Protein AF-A0A5B6WGQ5-F1 (afdb_monomer_lite)

Foldseek 3Di:
DPPDVVVVVVVVVVVVVVLVVVCVVVVHDPVRSVVVVQVVDDDPRNVVVVCCVPVVLVCLLVDDLVRLVVVLVVVCVVVVVCCVDQVSSLVVSLVSHDPQLSVQLVVDDDDGPVVSSVSSVVSVVVVVVVVVVVVVVVVVVVVVVVVVPPPDPDDDDDDDDDDDDDDDDDDDDDDDDDDDDDDDDDDDDDDDDDDDDD

Organism: NCBI:txid47621

Structure (mmCIF, N/CA/C/O backbone):
data_AF-A0A5B6WGQ5-F1
#
_entry.id   AF-A0A5B6WGQ5-F1
#
loop_
_atom_site.group_PDB
_atom_site.id
_atom_site.type_symbol
_atom_site.label_atom_id
_atom_site.label_alt_id
_atom_site.label_comp_id
_atom_site.label_asym_id
_atom_site.label_entity_id
_atom_site.label_seq_id
_atom_site.pdbx_PDB_ins_code
_atom_site.Cartn_x
_atom_site.Cartn_y
_atom_site.Cartn_z
_atom_site.occupancy
_atom_site.B_iso_or_equiv
_atom_site.auth_seq_id
_atom_site.auth_comp_id
_atom_site.auth_asym_id
_atom_site.auth_atom_id
_atom_site.pdbx_PDB_model_num
ATOM 1 N N . MET A 1 1 ? 1.362 -23.687 32.425 1.00 40.66 1 MET A N 1
ATOM 2 C CA . MET A 1 1 ? 0.293 -22.958 31.721 1.00 40.66 1 MET A CA 1
ATOM 3 C C . MET A 1 1 ? 0.939 -22.333 30.507 1.00 40.66 1 MET A C 1
ATOM 5 O O . MET A 1 1 ? 1.698 -21.387 30.656 1.00 40.66 1 MET A O 1
ATOM 9 N N . GLU A 1 2 ? 0.770 -22.970 29.353 1.00 49.47 2 GLU A N 1
ATOM 10 C CA . GLU A 1 2 ? 1.142 -22.393 28.061 1.00 49.47 2 GLU A CA 1
ATOM 11 C C . GLU A 1 2 ? 0.173 -21.240 27.799 1.00 49.47 2 GLU A C 1
ATOM 13 O O . GLU A 1 2 ? -1.033 -21.464 27.739 1.00 49.47 2 GLU A O 1
ATOM 18 N N . ALA A 1 3 ? 0.683 -20.010 27.733 1.00 52.03 3 ALA A N 1
ATOM 19 C CA . ALA A 1 3 ? -0.091 -18.887 27.229 1.00 52.03 3 ALA A CA 1
ATOM 20 C C . ALA A 1 3 ? -0.312 -19.142 25.735 1.00 52.03 3 ALA A C 1
ATOM 22 O O . ALA A 1 3 ? 0.621 -19.073 24.934 1.00 52.03 3 ALA A O 1
ATOM 23 N N . THR A 1 4 ? -1.523 -19.556 25.382 1.00 55.78 4 THR A N 1
ATOM 24 C CA . THR A 1 4 ? -1.941 -19.722 23.994 1.00 55.78 4 THR A CA 1
ATOM 25 C C . THR A 1 4 ? -1.979 -18.339 23.357 1.00 55.78 4 THR A C 1
ATOM 27 O O . THR A 1 4 ? -2.560 -17.423 23.928 1.00 55.78 4 THR A O 1
ATOM 30 N N . SER A 1 5 ? -1.376 -18.179 22.179 1.00 62.69 5 SER A N 1
ATOM 31 C CA . SER A 1 5 ? -1.260 -16.906 21.441 1.00 62.69 5 SER A CA 1
ATOM 32 C C . SER A 1 5 ? -2.580 -16.149 21.226 1.00 62.69 5 SER A C 1
ATOM 34 O O . SER A 1 5 ? -2.568 -14.973 20.883 1.00 62.69 5 SER A O 1
ATOM 36 N N . GLU A 1 6 ? -3.705 -16.832 21.407 1.00 67.25 6 GLU A N 1
ATOM 37 C CA . GLU A 1 6 ? -5.070 -16.311 21.330 1.00 67.25 6 GLU A CA 1
ATOM 38 C C . GLU A 1 6 ? -5.417 -15.383 22.512 1.00 67.25 6 GLU A C 1
ATOM 40 O O . GLU A 1 6 ? -6.007 -14.330 22.305 1.00 67.25 6 GLU A O 1
ATOM 45 N N . ASP A 1 7 ? -4.922 -15.678 23.722 1.00 77.75 7 ASP A N 1
ATOM 46 C CA . ASP A 1 7 ? -5.143 -14.856 24.930 1.00 77.75 7 ASP A CA 1
ATOM 47 C C . ASP A 1 7 ? -4.415 -13.499 24.842 1.00 77.75 7 ASP A C 1
ATOM 49 O O . ASP A 1 7 ? -4.887 -12.476 25.338 1.00 77.75 7 ASP A O 1
ATOM 53 N N . ASP A 1 8 ? -3.266 -13.462 24.161 1.00 81.38 8 ASP A N 1
ATOM 54 C CA . ASP A 1 8 ? -2.539 -12.215 23.905 1.00 81.38 8 ASP A CA 1
ATOM 55 C C . ASP A 1 8 ? -3.212 -11.366 22.811 1.00 81.38 8 ASP A C 1
ATOM 57 O O . ASP A 1 8 ? -3.143 -10.135 22.865 1.00 81.38 8 ASP A O 1
ATOM 61 N N . ALA A 1 9 ? -3.882 -12.000 21.841 1.00 83.94 9 ALA A N 1
ATOM 62 C CA . ALA A 1 9 ? -4.614 -11.311 20.779 1.00 83.94 9 ALA A CA 1
ATOM 63 C C . ALA A 1 9 ? -5.899 -10.657 21.311 1.00 83.94 9 ALA A C 1
ATOM 65 O O . ALA A 1 9 ? -6.090 -9.460 21.106 1.00 83.94 9 ALA A O 1
ATOM 66 N N . GLU A 1 10 ? -6.711 -11.385 22.083 1.00 87.94 10 GLU A N 1
ATOM 67 C CA . GLU A 1 10 ? -7.943 -10.851 22.686 1.00 87.94 10 GLU A CA 1
ATOM 68 C C . GLU A 1 10 ? -7.661 -9.654 23.612 1.00 87.94 10 GLU A C 1
ATOM 70 O O . GLU A 1 10 ? -8.350 -8.633 23.567 1.00 87.94 10 GLU A O 1
ATOM 75 N N . LYS A 1 11 ? -6.592 -9.722 24.420 1.00 86.69 11 LYS A N 1
ATOM 76 C CA . LYS A 1 11 ? -6.171 -8.592 25.269 1.00 86.69 11 LYS A CA 1
ATOM 77 C C . LYS A 1 11 ? -5.750 -7.375 24.455 1.00 86.69 11 LYS A C 1
ATOM 79 O O . LYS A 1 11 ? -5.996 -6.244 24.881 1.00 86.69 11 LYS A O 1
ATOM 84 N N . ALA A 1 12 ? -5.082 -7.589 23.323 1.00 85.00 12 ALA A N 1
ATOM 85 C CA . ALA A 1 12 ? -4.665 -6.509 22.440 1.00 85.00 12 ALA A CA 1
ATOM 86 C C . ALA A 1 12 ? -5.869 -5.850 21.751 1.00 85.00 12 ALA A C 1
ATOM 88 O O . ALA A 1 12 ? -5.911 -4.623 21.666 1.00 85.00 12 ALA A O 1
ATO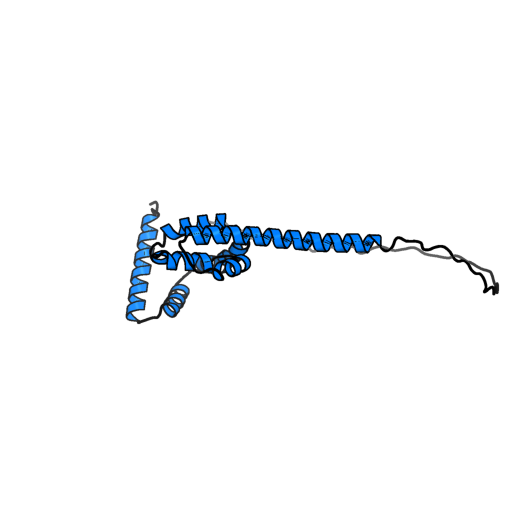M 89 N N . GLU A 1 13 ? -6.853 -6.642 21.319 1.00 86.38 13 GLU A N 1
ATOM 90 C CA . GLU A 1 13 ? -8.107 -6.153 20.738 1.00 86.38 13 GLU A CA 1
ATOM 91 C C . GLU A 1 13 ? -8.905 -5.333 21.753 1.00 86.38 13 GLU A C 1
ATOM 93 O O . GLU A 1 13 ? -9.207 -4.168 21.494 1.00 86.38 13 GLU A O 1
ATOM 98 N N . PHE A 1 14 ? -9.128 -5.868 22.956 1.00 91.00 14 PHE A N 1
ATOM 99 C CA . PHE A 1 14 ? -9.828 -5.144 24.019 1.00 91.00 14 PHE A CA 1
ATOM 100 C C . PHE A 1 14 ? -9.129 -3.824 24.386 1.00 91.00 14 PHE A C 1
ATOM 102 O O . PHE A 1 14 ? -9.769 -2.786 24.577 1.00 91.00 14 PHE A O 1
ATOM 109 N N . TRP A 1 15 ? -7.792 -3.837 24.463 1.00 90.50 15 TRP A N 1
ATOM 110 C CA . TRP A 1 15 ? -7.013 -2.623 24.706 1.00 90.50 15 TRP A CA 1
ATOM 111 C C . TRP A 1 15 ? -7.202 -1.582 23.593 1.00 90.50 15 TRP A C 1
ATOM 113 O O . TRP A 1 15 ? -7.324 -0.386 23.884 1.00 90.50 15 TRP A O 1
ATOM 123 N N . LEU A 1 16 ? -7.239 -2.018 22.330 1.00 89.06 16 LEU A N 1
ATOM 124 C CA . LEU A 1 16 ? -7.444 -1.151 21.173 1.00 89.06 16 LEU A CA 1
ATOM 125 C C . LEU A 1 16 ? -8.849 -0.531 21.181 1.00 89.06 16 LEU A C 1
ATOM 127 O O . LEU A 1 16 ? -8.961 0.685 21.048 1.00 89.06 16 LEU A O 1
ATOM 131 N N . GLU A 1 17 ? -9.897 -1.331 21.381 1.00 91.56 17 GLU A N 1
ATOM 132 C CA . GLU A 1 17 ? -11.293 -0.870 21.384 1.00 91.56 17 GLU A CA 1
ATOM 133 C C . GLU A 1 17 ? -11.548 0.180 22.466 1.00 91.56 17 GLU A C 1
ATOM 135 O O . GLU A 1 17 ? -12.067 1.259 22.178 1.00 91.56 17 GLU A O 1
ATOM 140 N N . ASN A 1 18 ? -11.096 -0.083 23.697 1.00 91.44 18 ASN A N 1
ATOM 141 C CA . ASN A 1 18 ? -11.214 0.880 24.790 1.00 91.44 18 ASN A CA 1
ATOM 142 C C . ASN A 1 18 ? -10.465 2.187 24.474 1.00 91.44 18 ASN A C 1
ATOM 144 O O . ASN A 1 18 ? -10.925 3.278 24.804 1.00 91.44 18 ASN A O 1
ATOM 148 N N . THR A 1 19 ? -9.310 2.093 23.813 1.00 89.81 19 THR A N 1
ATOM 149 C CA . THR A 1 19 ? -8.533 3.272 23.413 1.00 89.81 19 THR A CA 1
ATOM 150 C C . THR A 1 19 ? -9.246 4.077 22.320 1.00 89.81 19 THR A C 1
ATOM 152 O O . THR A 1 19 ? -9.284 5.303 22.405 1.00 89.81 19 THR A O 1
ATOM 155 N N . ILE A 1 20 ? -9.848 3.410 21.327 1.00 90.06 20 ILE A N 1
ATOM 156 C CA . ILE A 1 20 ? -10.648 4.053 20.271 1.00 90.06 20 ILE A CA 1
ATOM 157 C C . ILE A 1 20 ? -11.853 4.773 20.882 1.00 90.06 20 ILE A C 1
ATOM 159 O O . ILE A 1 20 ? -12.058 5.950 20.599 1.00 90.06 20 ILE A O 1
ATOM 163 N N . GLN A 1 21 ? -12.583 4.118 21.787 1.00 92.69 21 GLN A N 1
ATOM 164 C CA . GLN A 1 21 ? -13.738 4.713 22.457 1.00 92.69 21 GLN A CA 1
ATOM 165 C C . GLN A 1 21 ? -13.371 6.001 23.211 1.00 92.69 21 GLN A C 1
ATOM 167 O O . GLN A 1 21 ? -14.066 7.009 23.095 1.00 92.69 21 GLN A O 1
ATOM 172 N N . VAL A 1 22 ? -12.256 5.991 23.950 1.00 92.81 22 VAL A N 1
ATOM 173 C CA . VAL A 1 22 ? -11.756 7.177 24.663 1.00 92.81 22 VAL A CA 1
ATOM 174 C C . VAL A 1 22 ? -11.394 8.306 23.689 1.00 92.81 22 VAL A C 1
ATOM 176 O O . VAL A 1 22 ? -11.619 9.478 23.987 1.00 92.81 22 VAL A O 1
ATOM 179 N N . PHE A 1 23 ? -10.841 7.987 22.517 1.00 92.88 23 PHE A N 1
ATOM 180 C CA . PHE A 1 23 ? -10.506 8.997 21.508 1.00 92.88 23 PHE A CA 1
ATOM 181 C C . PHE A 1 23 ? -11.734 9.597 20.827 1.00 92.88 23 PHE A C 1
ATOM 183 O O . PHE A 1 23 ? -11.746 10.809 20.598 1.00 92.88 23 PHE A O 1
ATOM 190 N N . ASP A 1 24 ? -12.759 8.788 20.563 1.00 90.75 24 ASP A N 1
ATOM 191 C CA . ASP A 1 24 ? -14.039 9.257 20.030 1.00 90.75 24 ASP A CA 1
ATOM 192 C C . ASP A 1 24 ? -14.744 10.183 21.032 1.00 90.75 24 ASP A C 1
ATOM 194 O O . ASP A 1 24 ? -15.223 11.255 20.657 1.00 90.75 24 ASP A O 1
ATOM 198 N N . GLU A 1 25 ? -14.730 9.837 22.325 1.00 93.81 25 GLU A N 1
ATOM 199 C CA . GLU A 1 25 ? -15.282 10.682 23.393 1.00 93.81 25 GLU A CA 1
ATOM 200 C C . GLU A 1 25 ? -14.539 12.023 23.510 1.00 93.81 25 GLU A C 1
ATOM 202 O O . GLU A 1 25 ? -15.156 13.075 23.685 1.00 93.81 25 GLU A O 1
ATOM 207 N N . MET A 1 26 ? -13.217 12.015 23.327 1.00 90.25 26 MET A N 1
ATOM 208 C CA . MET A 1 26 ? -12.408 13.236 23.262 1.00 90.25 26 MET A CA 1
ATOM 209 C C . MET A 1 26 ? -12.507 13.976 21.917 1.00 90.25 26 MET A C 1
ATOM 211 O O . MET A 1 26 ? -11.933 15.058 21.787 1.00 90.25 26 MET A O 1
ATOM 215 N N . SER A 1 27 ? -13.230 13.433 20.930 1.00 91.06 27 SER A N 1
ATOM 216 C CA . SER A 1 27 ? -13.362 13.993 19.576 1.00 91.06 27 SER A CA 1
ATOM 217 C C . SER A 1 27 ? -12.014 14.255 18.886 1.00 91.06 27 SER A C 1
ATOM 219 O O . SER A 1 27 ? -11.845 15.266 18.198 1.00 91.06 27 SER A O 1
ATOM 221 N N . LEU A 1 28 ? -11.039 13.358 19.077 1.00 90.56 28 LEU A N 1
ATOM 222 C CA . LEU A 1 28 ? -9.731 13.479 18.433 1.00 90.56 28 LEU A CA 1
ATOM 223 C C . LEU A 1 28 ? -9.838 13.257 16.921 1.00 90.56 28 LEU A C 1
ATOM 225 O O . LEU A 1 28 ? -10.531 12.357 16.446 1.00 90.56 28 LEU A O 1
ATOM 229 N N . ASN A 1 29 ? -9.094 14.044 16.143 1.00 90.56 29 ASN A N 1
ATOM 230 C CA . ASN A 1 29 ? -8.954 13.768 14.714 1.00 90.56 29 ASN A CA 1
ATOM 231 C C . ASN A 1 29 ? -7.937 12.630 14.462 1.00 90.56 29 ASN A C 1
ATOM 233 O O . ASN A 1 29 ? -7.081 12.363 15.309 1.00 90.56 29 ASN A O 1
ATOM 237 N N . PRO A 1 30 ? -7.956 11.973 13.284 1.00 85.19 30 PRO A N 1
ATOM 238 C CA . PRO A 1 30 ? -7.075 10.836 13.007 1.00 85.19 30 PRO A CA 1
ATOM 239 C C . PRO A 1 30 ? -5.573 11.119 13.189 1.00 85.19 30 PRO A C 1
ATOM 241 O O . PRO A 1 30 ? -4.820 10.224 13.574 1.00 85.19 30 PRO A O 1
ATOM 244 N N . GLU A 1 31 ? -5.113 12.351 12.940 1.00 86.44 31 GLU A N 1
ATOM 245 C CA . GLU A 1 31 ? -3.704 12.717 13.132 1.00 86.44 31 GLU A CA 1
ATOM 246 C C . GLU A 1 31 ? -3.324 12.831 14.615 1.00 86.44 31 GLU A C 1
ATOM 248 O O . GLU A 1 31 ? -2.207 12.473 15.004 1.00 86.44 31 GLU A O 1
ATOM 253 N N . GLU A 1 32 ? -4.236 13.324 15.450 1.00 90.19 32 GLU A N 1
ATOM 254 C CA . GLU A 1 32 ? -4.082 13.392 16.905 1.00 90.19 32 GLU A CA 1
ATOM 255 C C . GLU A 1 32 ? -4.162 12.007 17.542 1.00 90.19 32 GLU A C 1
ATOM 257 O O . GLU A 1 32 ? -3.302 11.675 18.361 1.00 90.19 32 GLU A O 1
ATOM 262 N N . CYS A 1 33 ? -5.097 11.161 17.095 1.00 88.25 33 CYS A N 1
ATOM 263 C CA . CYS A 1 33 ? -5.210 9.771 17.537 1.00 88.25 33 CYS A CA 1
ATOM 264 C C . CYS A 1 33 ? -3.885 9.028 17.369 1.00 88.25 33 CYS A C 1
ATOM 266 O O . CYS A 1 33 ? -3.399 8.418 18.317 1.00 88.25 33 CYS A O 1
ATOM 268 N N . ILE A 1 34 ? -3.240 9.126 16.201 1.00 87.31 34 ILE A N 1
ATOM 269 C CA . ILE A 1 34 ? -1.954 8.455 15.956 1.00 87.31 34 ILE A CA 1
ATOM 270 C C . ILE A 1 34 ? -0.882 8.943 16.939 1.00 87.31 34 ILE A C 1
ATOM 272 O O . ILE A 1 34 ? -0.137 8.129 17.485 1.00 87.31 34 ILE A O 1
ATOM 276 N N . LYS A 1 35 ? -0.804 10.252 17.212 1.00 87.81 35 LYS A N 1
ATOM 277 C CA . LYS A 1 35 ? 0.156 10.801 18.186 1.00 87.81 35 LYS A CA 1
ATOM 278 C C . LYS A 1 35 ? -0.108 10.264 19.596 1.00 87.81 35 LYS A C 1
ATOM 280 O O . LYS A 1 35 ? 0.847 9.912 20.290 1.00 87.81 35 LYS A O 1
ATOM 285 N N . CYS A 1 36 ? -1.376 10.165 19.995 1.00 86.62 36 CYS A N 1
ATOM 286 C CA . CYS A 1 36 ? -1.791 9.598 21.276 1.00 86.62 36 CYS A CA 1
ATOM 287 C C . CYS A 1 36 ? -1.501 8.095 21.371 1.00 86.62 36 CYS A C 1
ATOM 289 O O . CYS A 1 36 ? -0.890 7.662 22.341 1.00 86.62 36 CYS A O 1
ATOM 291 N N . VAL A 1 37 ? -1.835 7.291 20.357 1.00 89.50 37 VAL A N 1
ATOM 292 C CA . VAL A 1 37 ? -1.489 5.857 20.342 1.00 89.50 37 VAL A CA 1
ATOM 293 C C . VAL A 1 37 ? 0.017 5.680 20.488 1.00 89.50 37 VAL A C 1
ATOM 295 O O . VAL A 1 37 ? 0.472 4.914 21.333 1.00 89.50 37 VAL A O 1
ATOM 298 N N . VAL A 1 38 ? 0.807 6.419 19.707 1.00 87.50 38 VAL A N 1
ATOM 299 C CA . VAL A 1 38 ? 2.270 6.307 19.726 1.00 87.50 38 VAL A CA 1
ATOM 300 C C . VAL A 1 38 ? 2.858 6.691 21.087 1.00 87.50 38 VAL A C 1
ATOM 302 O O . VAL A 1 38 ? 3.862 6.098 21.481 1.00 87.50 38 VAL A O 1
ATOM 305 N N . SER A 1 39 ? 2.251 7.632 21.822 1.00 87.75 39 SER A N 1
ATOM 306 C CA . SER A 1 39 ? 2.687 7.988 23.181 1.00 87.75 39 SER A CA 1
ATOM 307 C C . SER A 1 39 ? 2.286 6.951 24.238 1.00 87.75 39 SER A C 1
ATOM 309 O O . SER A 1 39 ? 2.973 6.823 25.253 1.00 87.75 39 SER A O 1
ATOM 311 N N . LEU A 1 40 ? 1.225 6.178 23.989 1.00 88.38 40 LEU A N 1
ATOM 312 C CA . LEU A 1 40 ? 0.793 5.068 24.842 1.00 88.38 40 LEU A CA 1
ATOM 313 C C . LEU A 1 40 ? 1.633 3.795 24.640 1.00 88.38 40 LEU A C 1
ATOM 315 O O . LEU A 1 40 ? 1.721 2.976 25.559 1.00 88.38 40 LEU A O 1
ATOM 319 N N . LEU A 1 41 ? 2.279 3.625 23.478 1.00 88.38 41 LEU A N 1
ATOM 320 C CA . LEU A 1 41 ? 3.140 2.471 23.204 1.00 88.38 41 LEU A CA 1
ATOM 321 C C . LEU A 1 41 ? 4.334 2.412 24.170 1.00 88.38 41 LEU A C 1
ATOM 323 O O . LEU A 1 41 ? 5.050 3.390 24.384 1.00 88.38 41 LEU A O 1
ATOM 327 N N . ARG A 1 42 ? 4.616 1.216 24.701 1.00 87.31 42 ARG A N 1
ATOM 328 C CA . ARG A 1 42 ? 5.755 0.956 25.597 1.00 87.31 42 ARG A C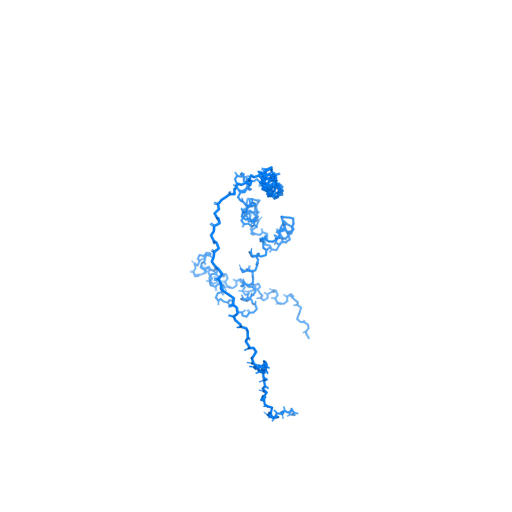A 1
ATOM 329 C C . ARG A 1 42 ? 6.622 -0.189 25.081 1.00 87.31 42 ARG A C 1
ATOM 331 O O . ARG A 1 42 ? 6.149 -1.055 24.353 1.00 87.31 42 ARG A O 1
ATOM 338 N N . ASN A 1 43 ? 7.890 -0.209 25.498 1.00 87.38 43 ASN A N 1
ATOM 339 C CA . ASN A 1 43 ? 8.818 -1.334 25.319 1.00 87.38 43 ASN A CA 1
ATOM 340 C C . ASN A 1 43 ? 8.827 -1.902 23.883 1.00 87.38 43 ASN A C 1
ATOM 342 O O . ASN A 1 43 ? 9.095 -1.168 22.930 1.00 87.38 43 ASN A O 1
ATOM 346 N N . ALA A 1 44 ? 8.545 -3.201 23.734 1.00 82.12 44 ALA A N 1
ATOM 347 C CA . ALA A 1 44 ? 8.562 -3.923 22.468 1.00 82.12 44 ALA A CA 1
ATOM 348 C C . ALA A 1 44 ? 7.606 -3.320 21.426 1.00 82.12 44 ALA A C 1
ATOM 350 O O . ALA A 1 44 ? 7.983 -3.217 20.263 1.00 82.12 44 ALA A O 1
ATOM 351 N N . SER A 1 45 ? 6.432 -2.833 21.835 1.00 82.12 45 SER A N 1
ATOM 352 C CA . SER A 1 45 ? 5.427 -2.244 20.940 1.00 82.12 45 SER A CA 1
ATOM 353 C C . SER A 1 45 ? 5.929 -0.943 20.306 1.00 82.12 45 SER A C 1
ATOM 355 O O . SER A 1 45 ? 5.802 -0.727 19.102 1.00 82.12 45 SER A O 1
ATOM 357 N N . TYR A 1 46 ? 6.581 -0.088 21.100 1.00 85.25 46 TYR A N 1
ATOM 358 C CA . TYR A 1 46 ? 7.175 1.153 20.597 1.00 85.25 46 TYR A CA 1
ATOM 359 C C . TYR A 1 46 ? 8.402 0.895 19.715 1.00 85.25 46 TYR A C 1
ATOM 361 O O . TYR A 1 46 ? 8.584 1.549 18.687 1.00 85.25 46 TYR A O 1
ATOM 369 N N . GLN A 1 47 ? 9.244 -0.075 20.091 1.00 80.69 47 GLN A N 1
ATOM 370 C CA . GLN A 1 47 ? 10.392 -0.473 19.270 1.00 80.69 47 GLN A CA 1
ATOM 371 C C . GLN A 1 47 ? 9.959 -1.097 17.942 1.00 80.69 47 GLN A C 1
ATOM 373 O O . GLN A 1 47 ? 10.580 -0.836 16.909 1.00 80.69 47 GLN A O 1
ATOM 378 N N . TRP A 1 48 ? 8.867 -1.860 17.946 1.00 84.50 48 TRP A N 1
ATOM 379 C CA . TRP A 1 48 ? 8.249 -2.385 16.738 1.00 84.50 48 TRP A CA 1
ATOM 380 C C . TRP A 1 48 ? 7.722 -1.253 15.845 1.00 84.50 48 TRP A C 1
ATOM 382 O O . TRP A 1 48 ? 8.100 -1.192 14.678 1.00 84.50 48 TRP A O 1
ATOM 392 N N . TYR A 1 49 ? 6.979 -0.282 16.396 1.00 85.12 49 TYR A N 1
ATOM 393 C CA . TYR A 1 49 ? 6.531 0.909 15.657 1.00 85.12 49 TYR A CA 1
ATOM 394 C C . TYR A 1 49 ? 7.705 1.699 15.054 1.00 85.12 49 TYR A C 1
ATOM 396 O O . TYR A 1 49 ? 7.694 2.037 13.872 1.00 85.12 49 TYR A O 1
ATOM 404 N N . LYS A 1 50 ? 8.769 1.946 15.829 1.00 80.56 50 LYS A N 1
ATOM 405 C CA . LYS A 1 50 ? 9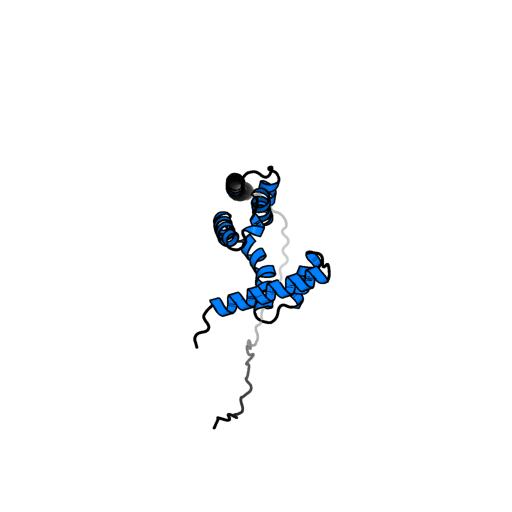.988 2.602 15.326 1.00 80.56 50 LYS A CA 1
ATOM 406 C C . LYS A 1 50 ? 10.642 1.821 14.194 1.00 80.56 50 LYS A C 1
ATOM 408 O O . LYS A 1 50 ? 11.008 2.414 13.184 1.00 80.56 50 LYS A O 1
ATOM 413 N N . THR A 1 51 ? 10.788 0.509 14.351 1.00 81.50 51 THR A N 1
ATOM 414 C CA . THR A 1 51 ? 11.325 -0.363 13.300 1.00 81.50 51 THR A CA 1
ATOM 415 C C . THR A 1 51 ? 10.468 -0.260 12.043 1.00 81.50 51 THR A C 1
ATOM 417 O O . THR A 1 51 ? 11.002 -0.048 10.959 1.00 81.50 51 THR A O 1
ATOM 420 N N . LEU A 1 52 ? 9.144 -0.290 12.179 1.00 79.88 52 LEU A N 1
ATOM 421 C CA . LEU A 1 52 ? 8.220 -0.157 11.059 1.00 79.88 52 LEU A CA 1
ATOM 422 C C . LEU A 1 52 ? 8.386 1.190 10.338 1.00 79.88 52 LEU A C 1
ATOM 424 O O . LEU A 1 52 ? 8.507 1.217 9.119 1.00 79.88 52 LEU A O 1
ATOM 428 N N . ILE A 1 53 ? 8.489 2.303 11.066 1.00 79.06 53 ILE A N 1
ATOM 429 C CA . ILE A 1 53 ? 8.643 3.641 10.469 1.00 79.06 53 ILE A CA 1
ATOM 430 C C . ILE A 1 53 ? 10.029 3.866 9.845 1.00 79.06 53 ILE A C 1
ATOM 432 O O . ILE A 1 53 ? 10.133 4.527 8.816 1.00 79.06 53 ILE A O 1
ATOM 436 N N . PHE A 1 54 ? 11.106 3.342 10.433 1.00 66.06 54 PHE A N 1
ATOM 437 C CA . PHE A 1 54 ? 12.472 3.616 9.962 1.00 66.06 54 PHE A CA 1
ATOM 438 C C . PHE A 1 54 ? 13.024 2.566 8.994 1.00 66.06 54 PHE A C 1
ATOM 440 O O . PHE A 1 54 ? 13.797 2.902 8.093 1.00 66.06 54 PHE A O 1
ATOM 447 N N . VAL A 1 55 ? 12.677 1.295 9.185 1.00 59.31 55 VAL A N 1
ATOM 448 C CA . VAL A 1 55 ? 13.270 0.171 8.449 1.00 59.31 55 VAL A CA 1
ATOM 449 C C . VAL A 1 55 ? 12.444 -0.168 7.219 1.00 59.31 55 VAL A C 1
ATOM 451 O O . VAL A 1 55 ? 13.023 -0.297 6.141 1.00 59.31 55 VAL A O 1
ATOM 454 N N . VAL A 1 56 ? 11.110 -0.195 7.323 1.00 64.62 56 VAL A N 1
ATOM 455 C CA . VAL A 1 56 ? 10.250 -0.563 6.186 1.00 64.62 56 VAL A CA 1
ATOM 456 C C . VAL A 1 56 ? 10.435 0.391 5.001 1.00 64.62 56 VAL A C 1
ATOM 458 O O . VAL A 1 56 ? 10.657 -0.113 3.901 1.00 64.62 56 VAL A O 1
ATOM 461 N N . PRO A 1 57 ? 10.473 1.733 5.156 1.00 61.91 57 PRO A N 1
ATOM 462 C CA . PRO A 1 57 ? 10.752 2.624 4.025 1.00 61.91 57 PRO A CA 1
ATOM 463 C C . PRO A 1 57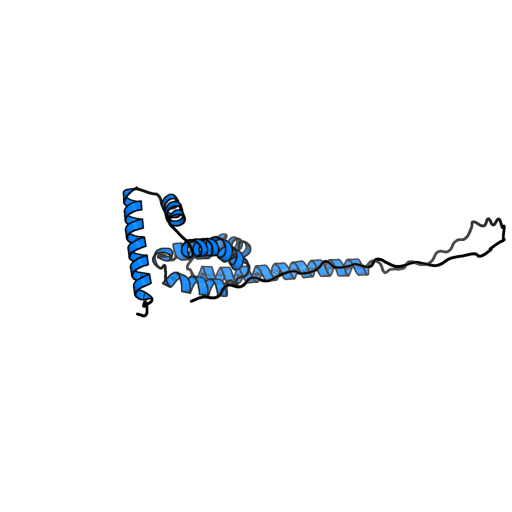 ? 12.168 2.462 3.460 1.00 61.91 57 PRO A C 1
ATOM 465 O O . PRO A 1 57 ? 12.374 2.560 2.251 1.00 61.91 57 PRO A O 1
ATOM 468 N N . LYS A 1 58 ? 13.157 2.176 4.316 1.00 53.59 58 LYS A N 1
ATOM 469 C CA . LYS A 1 58 ? 14.565 2.042 3.920 1.00 53.59 58 LYS A CA 1
ATOM 470 C C . LYS A 1 58 ? 14.835 0.744 3.152 1.00 53.59 58 LYS A C 1
ATOM 472 O O . LYS A 1 58 ? 15.601 0.749 2.188 1.00 53.59 58 LYS A O 1
ATOM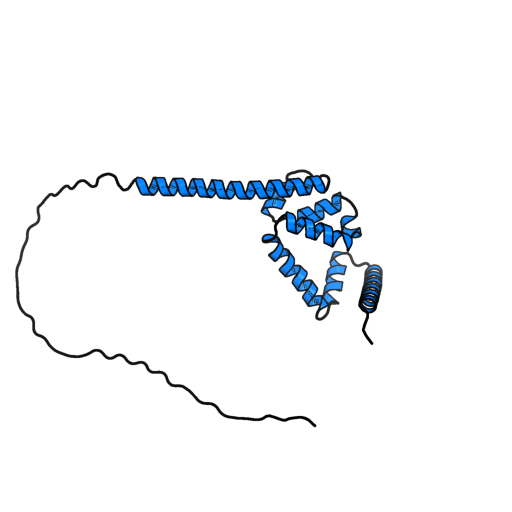 477 N N . GLU A 1 59 ? 14.203 -0.357 3.545 1.00 59.09 59 GLU A N 1
ATOM 478 C CA . GLU A 1 59 ? 14.281 -1.644 2.843 1.00 59.09 59 GLU A CA 1
ATOM 479 C C . GLU A 1 59 ? 13.464 -1.642 1.545 1.00 59.09 59 GLU A C 1
ATOM 481 O O . GLU A 1 59 ? 13.845 -2.296 0.569 1.00 59.09 59 GLU A O 1
ATOM 486 N N . ARG A 1 60 ? 12.419 -0.808 1.473 1.00 58.62 60 ARG A N 1
ATOM 487 C CA . ARG A 1 60 ? 11.581 -0.616 0.281 1.00 58.62 60 ARG A CA 1
ATOM 488 C C . ARG A 1 60 ? 12.363 -0.201 -0.959 1.00 58.62 60 ARG A C 1
ATOM 490 O O . ARG A 1 60 ? 12.084 -0.684 -2.053 1.00 58.62 60 ARG A O 1
ATOM 497 N N . GLY A 1 61 ? 13.393 0.633 -0.796 1.00 64.56 61 GLY A N 1
ATOM 498 C CA . GLY A 1 61 ? 14.267 1.052 -1.896 1.00 64.56 61 GLY A CA 1
ATOM 499 C C . GLY A 1 61 ? 15.066 -0.099 -2.527 1.00 64.56 61 GLY A C 1
ATOM 500 O O . GLY A 1 61 ? 15.521 0.019 -3.667 1.00 64.56 61 GLY A O 1
ATOM 501 N N . ARG A 1 62 ? 15.223 -1.220 -1.810 1.00 69.56 62 ARG A N 1
ATOM 502 C CA . ARG A 1 62 ? 15.977 -2.405 -2.245 1.00 69.56 62 ARG A CA 1
ATOM 503 C C . ARG A 1 62 ? 15.080 -3.525 -2.783 1.00 69.56 62 ARG A C 1
ATOM 505 O O . ARG A 1 62 ? 15.575 -4.380 -3.517 1.00 69.56 62 ARG A O 1
ATOM 512 N N . MET A 1 63 ? 13.790 -3.504 -2.450 1.00 83.50 63 MET A N 1
ATOM 513 C CA . MET A 1 63 ? 12.822 -4.536 -2.812 1.00 83.50 63 MET A CA 1
ATOM 514 C C . MET A 1 63 ? 12.428 -4.468 -4.294 1.00 83.50 63 MET A C 1
ATOM 516 O O . MET A 1 63 ? 12.310 -3.403 -4.907 1.00 83.50 63 MET A O 1
ATOM 520 N N . SER A 1 64 ? 12.227 -5.627 -4.916 1.00 87.62 64 SER A N 1
ATOM 521 C CA . SER A 1 64 ? 11.676 -5.699 -6.266 1.00 87.62 64 SER A CA 1
ATOM 522 C C . SER A 1 64 ? 10.164 -5.441 -6.280 1.00 87.62 64 SER A C 1
ATOM 524 O O . SER A 1 64 ? 9.476 -5.770 -5.326 1.00 87.62 64 SER A O 1
ATOM 526 N N . VAL A 1 65 ? 9.622 -4.934 -7.400 1.00 90.44 65 VAL A N 1
ATOM 527 C CA . VAL A 1 65 ? 8.159 -4.806 -7.596 1.00 90.44 65 VAL A CA 1
ATOM 528 C C . VAL A 1 65 ? 7.424 -6.126 -7.317 1.00 90.44 65 VAL A C 1
ATOM 530 O O . VAL A 1 65 ? 6.366 -6.090 -6.714 1.00 90.44 65 VAL A O 1
ATOM 533 N N . THR A 1 66 ? 8.008 -7.280 -7.661 1.00 91.38 66 THR A N 1
ATOM 534 C CA . THR A 1 66 ? 7.416 -8.603 -7.384 1.00 91.38 66 THR A CA 1
ATOM 535 C C . THR A 1 66 ? 7.374 -8.963 -5.911 1.00 91.38 66 THR A C 1
ATOM 537 O O . THR A 1 66 ? 6.390 -9.515 -5.431 1.00 91.38 66 THR A O 1
ATOM 540 N N . GLU A 1 67 ? 8.460 -8.711 -5.187 1.00 91.06 67 GLU A N 1
ATOM 541 C CA . GLU A 1 67 ? 8.481 -8.950 -3.746 1.00 91.06 67 GLU A CA 1
ATOM 542 C C . GLU A 1 67 ? 7.515 -7.998 -3.042 1.00 91.06 67 GLU A C 1
ATOM 544 O O . GLU A 1 67 ? 6.754 -8.440 -2.190 1.00 91.06 67 GLU A O 1
ATOM 549 N N . TYR A 1 68 ? 7.480 -6.732 -3.464 1.00 90.56 68 TYR A N 1
ATOM 550 C CA . TYR A 1 68 ? 6.559 -5.745 -2.921 1.00 90.56 68 TYR A CA 1
ATOM 551 C C . TYR A 1 68 ? 5.091 -6.104 -3.185 1.00 90.56 68 TYR A C 1
ATOM 553 O O . TYR A 1 68 ? 4.286 -6.046 -2.266 1.00 90.56 68 TYR A O 1
ATOM 561 N N . GLU A 1 69 ? 4.743 -6.530 -4.401 1.00 93.69 69 GLU A N 1
ATOM 562 C CA . GLU A 1 69 ? 3.398 -7.008 -4.742 1.00 93.69 69 GLU A CA 1
ATOM 563 C C . GLU A 1 69 ? 2.965 -8.170 -3.844 1.00 93.69 69 GLU A C 1
ATOM 565 O O . GLU A 1 69 ? 1.889 -8.119 -3.253 1.00 93.69 69 GLU A O 1
ATOM 570 N N . ARG A 1 70 ? 3.816 -9.194 -3.685 1.00 92.69 70 ARG A N 1
ATOM 571 C CA . ARG A 1 70 ? 3.511 -10.346 -2.822 1.00 92.69 70 ARG A CA 1
ATOM 572 C C . ARG A 1 70 ? 3.280 -9.939 -1.372 1.00 92.69 70 ARG A C 1
ATOM 574 O O . ARG A 1 70 ? 2.333 -10.412 -0.752 1.00 92.69 70 ARG A O 1
ATOM 581 N N . GLU A 1 71 ? 4.140 -9.078 -0.844 1.00 90.62 71 GLU A N 1
ATOM 582 C CA . GLU A 1 71 ? 4.011 -8.558 0.516 1.00 90.62 71 GLU A CA 1
ATOM 583 C C . GLU A 1 71 ? 2.752 -7.715 0.689 1.00 90.62 71 GLU A C 1
ATOM 585 O O . GLU A 1 71 ? 2.014 -7.900 1.650 1.00 90.62 71 GLU A O 1
ATOM 590 N N . PHE A 1 72 ? 2.461 -6.837 -0.268 1.00 91.31 72 PHE A N 1
ATOM 591 C CA . PHE A 1 72 ? 1.266 -6.006 -0.247 1.00 91.31 72 PHE A CA 1
ATOM 592 C C . PHE A 1 72 ? -0.009 -6.857 -0.249 1.00 91.31 72 PHE A C 1
ATOM 594 O O . PHE A 1 72 ? -0.887 -6.639 0.582 1.00 91.31 72 PHE A O 1
ATOM 601 N N . VAL A 1 73 ? -0.087 -7.870 -1.119 1.00 92.75 73 VAL A N 1
ATOM 602 C CA . VAL A 1 73 ? -1.229 -8.794 -1.166 1.00 92.75 73 VAL A CA 1
ATOM 603 C C . VAL A 1 73 ? -1.336 -9.594 0.132 1.00 92.75 73 VAL A C 1
ATOM 605 O O . VAL A 1 73 ? -2.428 -9.699 0.685 1.00 92.75 73 VAL A O 1
ATOM 608 N N . ARG A 1 74 ? -0.227 -10.109 0.677 1.00 92.75 74 ARG A N 1
ATOM 609 C CA . ARG A 1 74 ? -0.255 -10.824 1.962 1.00 92.75 74 ARG A CA 1
ATOM 610 C C . ARG A 1 74 ? -0.752 -9.923 3.094 1.00 92.75 74 ARG A C 1
ATOM 612 O O . ARG A 1 74 ? -1.635 -10.322 3.840 1.00 92.75 74 ARG A O 1
ATOM 619 N N . LEU A 1 75 ? -0.217 -8.708 3.205 1.00 88.94 75 LEU A N 1
ATOM 620 C CA . LEU A 1 75 ? -0.582 -7.762 4.262 1.00 88.94 75 LEU A CA 1
ATOM 621 C C . LEU A 1 75 ? -2.023 -7.265 4.131 1.00 88.94 75 LEU A C 1
ATOM 623 O O . LEU A 1 75 ? -2.684 -7.043 5.142 1.00 88.94 75 LEU A O 1
ATOM 627 N N . SER A 1 76 ? -2.532 -7.152 2.904 1.00 89.38 76 SER A N 1
ATOM 628 C CA . SER A 1 76 ? -3.912 -6.730 2.656 1.00 89.38 76 SER A CA 1
ATOM 629 C C . SER A 1 76 ? -4.958 -7.648 3.295 1.00 89.38 76 SER A C 1
ATOM 631 O O . SER A 1 76 ? -6.032 -7.182 3.664 1.00 89.38 76 SER A O 1
ATOM 633 N N . GLN A 1 77 ? -4.629 -8.927 3.504 1.00 90.62 77 GLN A N 1
ATOM 634 C CA . GLN A 1 77 ? -5.521 -9.900 4.142 1.00 90.62 77 GLN A CA 1
ATOM 635 C C . GLN A 1 77 ? -5.796 -9.566 5.610 1.00 90.62 77 GLN A C 1
ATOM 637 O O . GLN A 1 77 ? -6.888 -9.845 6.094 1.00 90.62 77 GLN A O 1
ATOM 642 N N . TYR A 1 78 ? -4.833 -8.938 6.288 1.00 86.69 78 TYR A N 1
ATOM 643 C CA . TYR A 1 78 ? -4.927 -8.575 7.703 1.00 86.69 78 TYR A CA 1
ATOM 644 C C . TYR A 1 78 ? -5.551 -7.193 7.930 1.00 86.69 78 TYR A C 1
ATOM 646 O O . TYR A 1 78 ? -5.864 -6.842 9.059 1.00 86.69 78 TYR A O 1
ATOM 654 N N . ALA A 1 79 ? -5.710 -6.390 6.875 1.00 86.12 79 ALA A N 1
ATOM 655 C CA . ALA A 1 79 ? -6.211 -5.022 6.964 1.00 86.12 79 ALA A CA 1
ATOM 656 C C . ALA A 1 79 ? -7.142 -4.707 5.785 1.00 86.12 79 ALA A C 1
ATOM 658 O O . ALA A 1 79 ? -6.939 -3.732 5.058 1.00 86.12 79 ALA A O 1
ATOM 659 N N . GLN A 1 80 ? -8.159 -5.549 5.576 1.00 88.69 80 GLN A N 1
ATOM 660 C CA . GLN A 1 80 ? -9.070 -5.427 4.430 1.00 88.69 80 GLN A CA 1
ATOM 661 C C . GLN A 1 80 ? -9.787 -4.074 4.395 1.00 88.69 80 GLN A C 1
ATOM 663 O O . GLN A 1 80 ? -9.943 -3.490 3.326 1.00 88.69 80 GLN A O 1
ATOM 668 N N . GLU A 1 81 ? -10.138 -3.521 5.558 1.00 88.31 81 GLU A N 1
ATOM 669 C CA . GLU A 1 81 ? -10.757 -2.196 5.668 1.00 88.31 81 GLU A CA 1
ATOM 670 C C . GLU A 1 81 ? -9.870 -1.087 5.065 1.00 88.31 81 GLU A C 1
ATOM 672 O O . GLU A 1 81 ? -10.357 -0.178 4.386 1.00 88.31 81 GLU A O 1
ATOM 677 N N . CYS A 1 82 ? -8.545 -1.217 5.209 1.00 83.00 82 CYS A N 1
ATOM 678 C CA . CYS A 1 82 ? -7.557 -0.267 4.696 1.00 83.00 82 CYS A CA 1
ATOM 679 C C . CYS A 1 82 ? -7.371 -0.320 3.170 1.00 83.00 82 CYS A C 1
ATOM 681 O O . CYS A 1 82 ? -6.714 0.563 2.612 1.00 83.00 82 CYS A O 1
ATOM 683 N N . VAL A 1 83 ? -7.913 -1.339 2.498 1.00 91.50 83 VAL A N 1
ATOM 684 C CA . VAL A 1 83 ? -7.887 -1.527 1.035 1.00 91.50 83 VAL A CA 1
ATOM 685 C C . VAL A 1 83 ? -9.261 -1.953 0.502 1.00 91.50 83 VAL A C 1
ATOM 687 O O . VAL A 1 83 ? -9.366 -2.659 -0.497 1.00 91.50 83 VAL A O 1
ATOM 690 N N . SER A 1 84 ? -10.315 -1.496 1.176 1.00 92.19 84 SER A N 1
ATOM 691 C CA . SER A 1 84 ? -11.713 -1.896 0.965 1.00 92.19 84 SER A CA 1
ATOM 692 C C . SER A 1 84 ? -12.243 -1.626 -0.442 1.00 92.19 84 SER A C 1
ATOM 694 O O . SER A 1 84 ? -13.156 -2.302 -0.908 1.00 92.19 84 SER A O 1
ATOM 696 N N . THR A 1 85 ? -11.659 -0.654 -1.142 1.00 92.88 85 THR A N 1
ATOM 697 C CA . THR A 1 85 ? -11.956 -0.375 -2.546 1.00 92.88 85 THR A CA 1
ATOM 698 C C . THR A 1 85 ? -10.696 -0.474 -3.384 1.00 92.88 85 THR A C 1
ATOM 700 O O . THR A 1 85 ? -9.590 -0.167 -2.928 1.00 92.88 85 THR A O 1
ATOM 703 N N . GLU A 1 86 ? -10.871 -0.816 -4.656 1.00 91.25 86 GLU A N 1
ATOM 704 C CA . GLU A 1 86 ? -9.763 -0.899 -5.602 1.00 91.25 86 GLU A CA 1
ATOM 705 C C . GLU A 1 86 ? -9.028 0.443 -5.755 1.00 91.25 86 GLU A C 1
ATOM 707 O O . GLU A 1 86 ? -7.805 0.480 -5.845 1.00 91.25 86 GLU A O 1
ATOM 712 N N . ALA A 1 87 ? -9.741 1.570 -5.659 1.00 90.94 87 ALA A N 1
ATOM 713 C CA . ALA A 1 87 ? -9.135 2.899 -5.677 1.00 90.94 87 ALA A CA 1
ATOM 714 C C . ALA A 1 87 ? -8.191 3.141 -4.482 1.00 90.94 87 ALA A C 1
ATOM 716 O O . ALA A 1 87 ? -7.097 3.689 -4.656 1.00 90.94 87 ALA A O 1
ATOM 717 N N . ILE A 1 88 ? -8.592 2.727 -3.273 1.00 91.50 88 ILE A N 1
ATOM 718 C CA . ILE A 1 88 ? -7.756 2.835 -2.069 1.00 91.50 88 ILE A CA 1
ATOM 719 C C . ILE A 1 88 ? -6.572 1.870 -2.167 1.00 91.50 88 ILE A C 1
ATOM 721 O O . ILE A 1 88 ? -5.439 2.263 -1.885 1.00 91.50 88 ILE A O 1
ATOM 725 N N . MET A 1 89 ? -6.810 0.641 -2.627 1.00 91.50 89 MET A N 1
ATOM 726 C CA . MET A 1 89 ? -5.769 -0.363 -2.839 1.00 91.50 89 MET A CA 1
ATOM 727 C C . MET A 1 89 ? -4.689 0.141 -3.805 1.00 91.50 89 MET A C 1
ATOM 729 O O . MET A 1 89 ? -3.502 0.123 -3.476 1.00 91.50 89 MET A O 1
ATOM 733 N N . CYS A 1 90 ? -5.099 0.681 -4.954 1.00 92.00 90 CYS A N 1
ATOM 734 C CA . CYS A 1 90 ? -4.203 1.276 -5.940 1.00 92.00 90 CYS A CA 1
ATOM 735 C C . CYS A 1 90 ? -3.418 2.458 -5.368 1.00 92.00 90 CYS A C 1
ATOM 737 O O . CYS A 1 90 ? -2.204 2.528 -5.547 1.00 92.00 90 CYS A O 1
ATOM 739 N N . LYS A 1 91 ? -4.082 3.354 -4.624 1.00 89.94 91 LYS A N 1
ATOM 740 C CA . LYS A 1 91 ? -3.420 4.480 -3.952 1.00 89.94 91 LYS A CA 1
ATOM 741 C C . LYS A 1 91 ? -2.321 4.003 -3.005 1.00 89.94 91 LYS A C 1
ATOM 743 O O . LYS A 1 91 ? -1.188 4.453 -3.111 1.00 89.94 91 LYS A O 1
ATOM 748 N N . ARG A 1 92 ? -2.642 3.061 -2.113 1.00 89.88 92 ARG A N 1
ATOM 749 C CA . ARG A 1 92 ? -1.700 2.521 -1.119 1.00 89.88 92 ARG A CA 1
ATOM 750 C C . ARG A 1 92 ? -0.531 1.782 -1.766 1.00 89.88 92 ARG A C 1
ATOM 752 O O . ARG A 1 92 ? 0.584 1.850 -1.251 1.00 89.88 92 ARG A O 1
ATOM 759 N N . PHE A 1 93 ? -0.784 1.082 -2.871 1.00 90.94 93 PHE A N 1
ATOM 760 C CA . PHE A 1 93 ? 0.261 0.426 -3.647 1.00 90.94 93 PHE A CA 1
ATOM 761 C C . PHE A 1 93 ? 1.201 1.449 -4.300 1.00 90.94 93 PHE A C 1
ATOM 763 O O . PHE A 1 93 ? 2.415 1.315 -4.181 1.00 90.94 93 PHE A O 1
ATOM 770 N N . GLU A 1 94 ? 0.659 2.492 -4.939 1.00 89.94 94 GLU A N 1
ATOM 771 C CA . GLU A 1 94 ? 1.432 3.568 -5.581 1.00 89.94 94 GLU A CA 1
ATOM 772 C C . GLU A 1 94 ? 2.284 4.366 -4.604 1.00 89.94 94 GLU A C 1
ATOM 774 O O . GLU A 1 94 ? 3.488 4.489 -4.833 1.00 89.94 94 GLU A O 1
ATOM 779 N N . ASP A 1 95 ? 1.687 4.828 -3.499 1.00 87.38 95 ASP A N 1
ATOM 780 C CA . ASP A 1 95 ? 2.377 5.524 -2.399 1.00 87.38 95 ASP A CA 1
ATOM 781 C C . ASP A 1 95 ? 3.532 4.673 -1.842 1.00 87.38 95 ASP A C 1
ATOM 783 O O . ASP A 1 95 ? 4.428 5.141 -1.138 1.00 87.38 95 ASP A O 1
ATOM 787 N N . GLY A 1 96 ? 3.481 3.380 -2.147 1.00 85.44 96 GLY A N 1
ATOM 788 C CA . GLY A 1 96 ? 4.433 2.385 -1.768 1.00 85.44 96 GLY A CA 1
ATOM 789 C C . GLY A 1 96 ? 5.482 1.966 -2.783 1.00 85.44 96 GLY A C 1
ATOM 790 O O . GLY A 1 96 ? 6.316 1.107 -2.482 1.00 85.44 96 GLY A O 1
ATOM 791 N N . LEU A 1 97 ? 5.463 2.518 -3.983 1.00 88.88 97 LEU A N 1
ATOM 792 C CA . LEU A 1 97 ? 6.489 2.232 -4.970 1.00 88.88 97 LEU A CA 1
ATOM 793 C C . LEU A 1 97 ? 7.738 3.074 -4.692 1.00 88.88 97 LEU A C 1
ATOM 795 O O . LEU A 1 97 ? 7.679 4.160 -4.126 1.00 88.88 97 LEU A O 1
ATOM 799 N N . ASN A 1 98 ? 8.891 2.570 -5.131 1.00 87.44 98 ASN A N 1
ATOM 800 C CA . ASN A 1 98 ? 10.118 3.368 -5.191 1.00 87.44 98 ASN A CA 1
ATOM 801 C C . ASN A 1 98 ? 9.864 4.640 -6.019 1.00 87.44 98 ASN A C 1
ATOM 803 O O . ASN A 1 98 ? 9.182 4.549 -7.042 1.00 87.44 98 ASN A O 1
ATOM 807 N N . GLU A 1 99 ? 10.434 5.783 -5.634 1.00 85.62 99 GLU A N 1
ATOM 808 C CA . GLU A 1 99 ? 10.171 7.091 -6.247 1.00 85.62 99 GLU A CA 1
ATOM 809 C C . GLU A 1 99 ? 10.337 7.082 -7.777 1.00 85.62 99 GLU A C 1
ATOM 811 O O . GLU A 1 99 ? 9.506 7.641 -8.494 1.00 85.62 99 GLU A O 1
ATOM 816 N N . ASP A 1 100 ? 11.360 6.383 -8.290 1.00 83.69 100 ASP A N 1
ATOM 817 C CA . ASP A 1 100 ? 11.621 6.244 -9.733 1.00 83.69 100 ASP A CA 1
ATOM 818 C C . ASP A 1 100 ? 10.448 5.568 -10.475 1.00 83.69 100 ASP A C 1
ATOM 820 O O . ASP A 1 100 ? 10.136 5.906 -11.619 1.00 83.69 100 ASP A O 1
ATOM 824 N N . ILE A 1 101 ? 9.826 4.568 -9.843 1.00 88.88 101 ILE A N 1
ATOM 825 C CA . ILE A 1 101 ? 8.712 3.792 -10.402 1.00 88.88 101 ILE A CA 1
ATOM 826 C C . ILE A 1 101 ? 7.400 4.535 -10.155 1.00 88.88 101 ILE A C 1
ATOM 828 O O . ILE A 1 101 ? 6.590 4.633 -11.072 1.00 88.88 101 ILE A O 1
ATOM 832 N N . HIS A 1 102 ? 7.217 5.089 -8.954 1.00 88.44 102 HIS A N 1
ATOM 833 C CA . HIS A 1 102 ? 6.059 5.886 -8.569 1.00 88.44 102 HIS A CA 1
ATOM 834 C C . HIS A 1 102 ? 5.845 7.049 -9.539 1.00 88.44 102 HIS A C 1
ATOM 836 O O . HIS A 1 102 ? 4.744 7.212 -10.047 1.00 88.44 102 HIS A O 1
ATOM 842 N N . LEU A 1 103 ? 6.903 7.786 -9.899 1.00 86.75 103 LEU A N 1
ATOM 843 C CA . LEU A 1 103 ? 6.804 8.882 -10.864 1.00 86.75 103 LEU A CA 1
ATOM 844 C C . LEU A 1 103 ? 6.323 8.402 -12.243 1.00 86.75 103 LEU A C 1
ATOM 846 O O . LEU A 1 103 ? 5.478 9.040 -12.860 1.00 86.75 103 LEU A O 1
ATOM 850 N N . LEU A 1 104 ? 6.844 7.275 -12.736 1.00 85.00 104 LEU A N 1
ATOM 851 C CA . LEU A 1 104 ? 6.461 6.724 -14.043 1.00 85.00 104 LEU A CA 1
ATOM 852 C C . LEU A 1 104 ? 5.035 6.166 -14.053 1.00 85.00 104 LEU A C 1
ATOM 854 O O . LEU A 1 104 ? 4.352 6.242 -15.073 1.00 85.00 104 LEU A O 1
ATOM 858 N N . VAL A 1 105 ? 4.609 5.575 -12.939 1.00 87.62 105 VAL A N 1
ATOM 859 C CA . VAL A 1 105 ? 3.282 4.981 -12.791 1.00 87.62 105 VAL A CA 1
ATOM 860 C C . VAL A 1 105 ? 2.227 6.056 -12.537 1.00 87.62 105 VAL A C 1
ATOM 862 O O . VAL A 1 105 ? 1.205 6.029 -13.209 1.00 87.62 105 VAL A O 1
ATOM 865 N N . GLY A 1 106 ? 2.495 7.023 -11.657 1.00 80.00 106 GLY A N 1
ATOM 866 C CA . GLY A 1 106 ? 1.556 8.072 -11.249 1.00 80.00 106 GLY A CA 1
ATOM 867 C C . GLY A 1 106 ? 1.249 9.121 -12.323 1.00 80.00 106 GLY A C 1
ATOM 868 O O . GLY A 1 106 ? 0.231 9.798 -12.238 1.00 80.00 106 GLY A O 1
ATOM 869 N N . ILE A 1 107 ? 2.079 9.236 -13.369 1.00 79.75 107 ILE A N 1
ATOM 870 C CA . ILE A 1 107 ? 1.742 10.019 -14.577 1.00 79.75 107 ILE A CA 1
ATOM 871 C C . ILE A 1 107 ? 0.573 9.377 -15.345 1.00 79.75 107 ILE A C 1
ATOM 873 O O . ILE A 1 107 ? -0.154 10.058 -16.066 1.00 79.75 107 ILE A O 1
ATOM 877 N N . LEU A 1 108 ? 0.393 8.062 -15.221 1.00 73.38 108 LEU A N 1
ATOM 878 C CA . LEU A 1 108 ? -0.690 7.329 -15.863 1.00 73.38 108 LEU A CA 1
ATOM 879 C C . LEU A 1 108 ? -1.873 7.245 -14.887 1.00 73.38 108 LEU A C 1
ATOM 881 O O . LEU A 1 108 ? -1.693 6.848 -13.743 1.00 73.38 108 LEU A O 1
ATOM 885 N N . GLU A 1 109 ? -3.094 7.555 -15.333 1.00 76.56 109 GLU A N 1
ATOM 886 C CA . GLU A 1 109 ? -4.299 7.488 -14.483 1.00 76.56 109 GLU A CA 1
ATOM 887 C C . GLU A 1 109 ? -4.449 6.147 -13.752 1.00 76.56 109 GLU A C 1
ATOM 889 O O . GLU A 1 109 ? -4.258 5.085 -14.359 1.00 76.56 109 GLU A O 1
ATOM 894 N N . ARG A 1 110 ? -4.867 6.198 -12.479 1.00 70.44 110 ARG A N 1
ATOM 895 C CA . ARG A 1 110 ? -5.204 5.023 -11.660 1.00 70.44 110 ARG A CA 1
ATOM 896 C C . ARG A 1 110 ? -6.283 4.182 -12.344 1.00 70.44 110 ARG A C 1
ATOM 898 O O . ARG A 1 110 ? -7.336 4.693 -12.710 1.00 70.44 110 ARG A O 1
ATOM 905 N N . LYS A 1 111 ? -6.002 2.891 -12.520 1.00 77.06 111 LYS A N 1
ATOM 906 C CA . LYS A 1 111 ? -6.925 1.870 -13.050 1.00 77.06 111 LYS A CA 1
ATOM 907 C C . LYS A 1 111 ? -6.983 0.696 -12.070 1.00 77.06 111 LYS A C 1
ATOM 909 O O . LYS A 1 111 ? -6.411 0.797 -10.988 1.00 77.06 111 LYS A O 1
ATOM 914 N N . GLU A 1 112 ? -7.645 -0.390 -12.459 1.00 91.12 112 GLU A N 1
ATOM 915 C CA . GLU A 1 112 ? -7.670 -1.659 -11.724 1.00 91.12 112 GLU A CA 1
ATOM 916 C C . GLU A 1 112 ? -6.281 -2.077 -11.206 1.00 91.12 112 GLU A C 1
ATOM 918 O O . GLU A 1 112 ? -5.254 -1.840 -11.860 1.00 91.12 112 GLU A O 1
ATOM 923 N N . PHE A 1 113 ? -6.243 -2.736 -10.050 1.00 91.88 113 PHE A N 1
ATOM 924 C CA . PHE A 1 113 ? -5.018 -3.092 -9.334 1.00 91.88 113 PHE A CA 1
ATOM 925 C C . PHE A 1 113 ? -4.060 -3.916 -10.204 1.00 91.88 113 PHE A C 1
ATOM 927 O O . PHE A 1 113 ? -2.865 -3.625 -10.280 1.00 91.88 113 PHE A O 1
ATOM 934 N N . VAL A 1 114 ? -4.583 -4.883 -10.960 1.00 92.88 114 VAL A N 1
ATOM 935 C CA . VAL A 1 114 ? -3.781 -5.733 -11.859 1.00 92.88 114 VAL A CA 1
ATOM 936 C C . VAL A 1 114 ? -3.103 -4.909 -12.961 1.00 92.88 114 VAL A C 1
ATOM 938 O O . VAL A 1 114 ? -1.935 -5.127 -13.302 1.00 92.88 114 VAL A O 1
ATOM 941 N N . VAL A 1 115 ? -3.806 -3.912 -13.504 1.00 92.62 115 VAL A N 1
ATOM 942 C CA . VAL A 1 115 ? -3.270 -3.017 -14.539 1.00 92.62 115 VAL A CA 1
ATOM 943 C C . VAL A 1 115 ? -2.160 -2.143 -13.961 1.00 92.62 115 VAL A C 1
ATOM 945 O O . VAL A 1 115 ? -1.119 -1.956 -14.601 1.00 92.62 115 VAL A O 1
ATOM 948 N N . LEU A 1 116 ? -2.367 -1.624 -12.751 1.00 93.06 116 LEU A N 1
ATOM 949 C CA . LEU A 1 116 ? -1.394 -0.814 -12.031 1.00 93.06 116 LEU A CA 1
ATOM 950 C C . LEU A 1 116 ? -0.096 -1.586 -11.759 1.00 93.06 116 LEU A C 1
ATOM 952 O O . LEU A 1 116 ? 0.996 -1.114 -12.092 1.00 93.06 116 LEU A O 1
ATOM 956 N N . VAL A 1 117 ? -0.213 -2.806 -11.238 1.00 92.69 117 VAL A N 1
ATOM 957 C CA . VAL A 1 117 ? 0.914 -3.715 -11.008 1.00 92.69 117 VAL A CA 1
ATOM 958 C C . VAL A 1 117 ? 1.672 -3.975 -12.314 1.00 92.69 117 VAL A C 1
ATOM 960 O O . VAL A 1 117 ? 2.893 -3.796 -12.386 1.00 92.69 117 VAL A O 1
ATOM 963 N N . GLY A 1 118 ? 0.955 -4.297 -13.396 1.00 92.88 118 GLY A N 1
ATOM 964 C CA . GLY A 1 118 ? 1.544 -4.497 -14.723 1.00 92.88 118 GLY A CA 1
ATOM 965 C C . GLY A 1 118 ? 2.327 -3.281 -15.236 1.00 92.88 118 GLY A C 1
ATOM 966 O O . GLY A 1 118 ? 3.357 -3.429 -15.902 1.00 92.88 118 GLY A O 1
ATOM 967 N N . ARG A 1 119 ? 1.891 -2.060 -14.907 1.00 92.06 119 ARG A N 1
ATOM 968 C CA . ARG A 1 119 ? 2.621 -0.825 -15.238 1.00 92.06 119 ARG A CA 1
ATOM 969 C C . ARG A 1 119 ? 3.873 -0.651 -14.393 1.00 92.06 119 ARG A C 1
ATOM 971 O O . ARG A 1 119 ? 4.917 -0.324 -14.957 1.00 92.06 119 ARG A O 1
ATOM 978 N N . ALA A 1 120 ? 3.807 -0.916 -13.090 1.00 91.50 120 ALA A N 1
ATOM 979 C CA . ALA A 1 120 ? 4.972 -0.854 -12.207 1.00 91.50 120 ALA A CA 1
ATOM 980 C C . ALA A 1 120 ? 6.092 -1.798 -12.685 1.00 91.50 120 ALA A C 1
ATOM 982 O O . ALA A 1 120 ? 7.268 -1.420 -12.715 1.00 91.50 120 ALA A O 1
ATOM 983 N N . TYR A 1 121 ? 5.727 -2.990 -13.169 1.00 93.06 121 TYR A N 1
ATOM 984 C CA . TYR A 1 121 ? 6.662 -3.917 -13.809 1.00 93.06 121 TYR A CA 1
ATOM 985 C C . TYR A 1 121 ? 7.355 -3.330 -15.038 1.00 93.06 121 TYR A C 1
ATOM 987 O O . TYR A 1 121 ? 8.586 -3.370 -15.140 1.00 93.06 121 TYR A O 1
ATOM 995 N N . LYS A 1 122 ? 6.575 -2.756 -15.958 1.00 91.50 122 LYS A N 1
ATOM 996 C CA . LYS A 1 122 ? 7.099 -2.129 -17.179 1.00 91.50 122 LYS A CA 1
ATOM 997 C C . LYS A 1 122 ? 8.000 -0.937 -16.850 1.00 91.50 122 LYS A C 1
ATOM 999 O O . LYS A 1 122 ? 9.105 -0.846 -17.379 1.00 91.50 122 LYS A O 1
ATOM 1004 N N . ALA A 1 123 ? 7.586 -0.075 -15.923 1.00 90.62 123 ALA A N 1
ATOM 1005 C CA . ALA A 1 123 ? 8.366 1.073 -15.465 1.00 90.62 123 ALA A CA 1
ATOM 1006 C C . ALA A 1 123 ? 9.730 0.654 -14.886 1.00 90.62 123 ALA A C 1
ATOM 1008 O O . ALA A 1 123 ? 10.766 1.228 -15.235 1.00 90.62 123 ALA A O 1
ATOM 1009 N N . LYS A 1 124 ? 9.763 -0.414 -14.076 1.00 90.00 124 LYS A N 1
ATOM 1010 C CA . LYS A 1 124 ? 11.015 -0.979 -13.557 1.00 90.00 124 LYS A CA 1
ATOM 1011 C C . LYS A 1 124 ? 11.945 -1.478 -14.669 1.00 90.00 124 LYS A C 1
ATOM 1013 O O . LYS A 1 124 ? 13.159 -1.287 -14.566 1.00 90.00 124 LYS A O 1
ATOM 1018 N N . ALA A 1 125 ? 11.408 -2.139 -15.696 1.00 88.62 125 ALA A N 1
ATOM 1019 C CA . ALA A 1 125 ? 12.200 -2.624 -16.828 1.00 88.62 125 ALA A CA 1
ATOM 1020 C C . ALA A 1 125 ? 12.830 -1.455 -17.609 1.00 88.62 125 ALA A C 1
ATOM 1022 O O . ALA A 1 125 ? 14.051 -1.410 -17.768 1.00 88.62 125 ALA A O 1
ATOM 1023 N N . LEU A 1 126 ? 12.029 -0.440 -17.948 1.00 84.44 126 LEU A N 1
ATOM 1024 C CA . LEU A 1 126 ? 12.483 0.761 -18.660 1.00 84.44 126 LEU A CA 1
ATOM 1025 C C . LEU A 1 126 ? 13.593 1.518 -17.909 1.00 84.44 126 LEU A C 1
ATOM 1027 O O . LEU A 1 126 ? 14.545 2.020 -18.514 1.00 84.44 126 LEU A O 1
ATOM 1031 N N . GLY A 1 127 ? 13.516 1.575 -16.574 1.00 80.56 127 GLY A N 1
ATOM 1032 C CA . GLY A 1 127 ? 14.550 2.193 -15.741 1.00 80.56 127 GLY A CA 1
ATOM 1033 C C . GLY A 1 127 ? 15.918 1.506 -15.847 1.00 80.56 127 GLY A C 1
ATOM 1034 O O . GLY A 1 127 ? 16.952 2.183 -15.839 1.00 80.56 127 GLY A O 1
ATOM 1035 N N . LYS A 1 128 ? 15.950 0.174 -15.987 1.00 77.12 128 LYS A N 1
ATOM 1036 C CA . LYS A 1 128 ? 17.195 -0.594 -16.164 1.00 77.12 128 LYS A CA 1
ATOM 1037 C C . LYS A 1 128 ? 17.811 -0.349 -17.539 1.00 77.12 128 LYS A C 1
ATOM 1039 O O . LYS A 1 128 ? 19.017 -0.103 -17.625 1.00 77.12 128 LYS A O 1
ATOM 1044 N N . ASP A 1 129 ? 16.986 -0.326 -18.579 1.00 76.50 129 ASP A N 1
ATOM 1045 C CA . ASP A 1 129 ? 17.436 -0.125 -19.958 1.00 76.50 129 ASP A CA 1
ATOM 1046 C C . ASP A 1 129 ? 18.030 1.273 -20.155 1.00 76.50 129 ASP A C 1
ATOM 1048 O O . ASP A 1 129 ? 19.110 1.414 -20.731 1.00 76.50 129 ASP A O 1
ATOM 1052 N N . LYS A 1 130 ? 17.423 2.308 -19.553 1.00 71.88 130 LYS A N 1
ATOM 1053 C CA . LYS A 1 130 ? 17.968 3.677 -19.569 1.00 71.88 130 LYS A CA 1
ATOM 1054 C C . LYS A 1 130 ? 19.351 3.766 -18.912 1.00 71.88 130 LYS A C 1
ATOM 1056 O O . LYS A 1 130 ? 20.230 4.467 -19.415 1.00 71.88 130 LYS A O 1
ATOM 1061 N N . ARG A 1 131 ? 19.578 3.067 -17.790 1.00 74.25 131 ARG A N 1
ATOM 1062 C CA . ARG A 1 131 ? 20.890 3.040 -17.105 1.00 74.25 131 ARG A CA 1
ATOM 1063 C C . ARG A 1 131 ? 21.945 2.306 -17.936 1.00 74.25 131 ARG A C 1
ATOM 1065 O O . ARG A 1 131 ? 23.088 2.761 -17.981 1.00 74.25 131 ARG A O 1
ATOM 1072 N N . LYS A 1 132 ? 21.562 1.214 -18.606 1.00 77.38 132 LYS A N 1
ATOM 1073 C CA . LYS A 1 132 ? 22.434 0.443 -19.501 1.00 77.38 132 LYS A CA 1
ATOM 1074 C C . LYS A 1 132 ? 22.814 1.245 -20.751 1.00 77.38 132 LYS A C 1
ATOM 1076 O O . LYS A 1 132 ? 23.995 1.428 -21.017 1.00 77.38 132 LYS A O 1
ATOM 1081 N N . ALA A 1 133 ? 21.843 1.841 -21.438 1.00 74.56 133 ALA A N 1
ATOM 1082 C CA . ALA A 1 133 ? 22.104 2.702 -22.592 1.00 74.56 133 ALA A CA 1
ATOM 1083 C C . ALA A 1 133 ? 22.994 3.906 -22.219 1.00 74.56 133 ALA A C 1
ATOM 1085 O O . ALA A 1 133 ? 23.951 4.237 -22.920 1.00 74.56 133 ALA A O 1
ATOM 1086 N N . LYS A 1 134 ? 22.748 4.535 -21.058 1.00 76.62 134 LYS A N 1
ATOM 1087 C CA . LYS A 1 134 ? 23.561 5.662 -20.567 1.00 76.62 134 LYS A CA 1
ATOM 1088 C C . LYS A 1 134 ? 25.008 5.259 -20.256 1.00 76.62 134 LYS A C 1
ATOM 1090 O O . LYS A 1 134 ? 25.922 6.061 -20.470 1.00 76.62 134 LYS A O 1
ATOM 1095 N N . SER A 1 135 ? 25.244 4.047 -19.751 1.00 72.69 135 SER A N 1
ATOM 1096 C CA . SER A 1 135 ? 26.601 3.555 -19.487 1.00 72.69 135 SER A CA 1
ATOM 1097 C C . SER A 1 135 ? 27.330 3.152 -20.774 1.00 72.69 135 SER A C 1
ATOM 1099 O O . SER A 1 135 ? 28.518 3.449 -20.906 1.00 72.69 135 SER A O 1
ATOM 1101 N N . GLU A 1 136 ? 26.628 2.587 -21.758 1.00 81.75 136 GLU A N 1
ATOM 1102 C CA . GLU A 1 136 ? 27.169 2.260 -23.084 1.00 81.75 136 GLU A CA 1
ATOM 1103 C C . GLU A 1 136 ? 27.630 3.509 -23.845 1.00 81.75 136 GLU A C 1
ATOM 1105 O O . GLU A 1 136 ? 28.774 3.555 -24.303 1.00 81.75 136 GLU A O 1
ATOM 1110 N N . VAL A 1 137 ? 26.817 4.572 -23.878 1.00 76.81 137 VAL A N 1
ATOM 1111 C CA . VAL A 1 137 ? 27.197 5.866 -24.480 1.00 76.81 137 VAL A CA 1
ATOM 1112 C C . VAL A 1 137 ? 28.445 6.450 -23.806 1.00 76.81 137 VAL A C 1
ATOM 1114 O O . VAL A 1 137 ? 29.375 6.915 -24.474 1.00 76.81 137 VAL A O 1
ATOM 1117 N N . ARG A 1 138 ? 28.518 6.395 -22.469 1.00 79.12 138 ARG A N 1
ATOM 1118 C CA . ARG A 1 138 ? 29.686 6.878 -21.712 1.00 79.12 138 ARG A CA 1
ATOM 1119 C C . ARG A 1 138 ? 30.944 6.052 -22.006 1.00 79.12 138 ARG A C 1
ATOM 1121 O O . ARG A 1 138 ? 32.033 6.620 -22.111 1.00 79.12 138 ARG A O 1
ATOM 1128 N N . ASN A 1 139 ? 30.807 4.735 -22.145 1.00 73.81 139 ASN A N 1
ATOM 1129 C CA . ASN A 1 139 ? 31.910 3.831 -22.470 1.00 73.81 139 ASN A CA 1
ATOM 1130 C C . ASN A 1 139 ? 32.408 4.028 -23.906 1.00 73.81 139 ASN A C 1
ATOM 1132 O O . ASN A 1 139 ? 33.620 4.051 -24.125 1.00 73.81 139 ASN A O 1
ATOM 1136 N N . ALA A 1 140 ? 31.500 4.240 -24.863 1.00 73.75 140 ALA A N 1
ATOM 1137 C CA . ALA A 1 140 ? 31.850 4.590 -26.235 1.00 73.75 140 ALA A CA 1
ATOM 1138 C C . ALA A 1 140 ? 32.685 5.880 -26.263 1.00 73.75 140 ALA A C 1
ATOM 1140 O O . ALA A 1 140 ? 33.802 5.875 -26.777 1.00 73.75 140 ALA A O 1
ATOM 1141 N N . ARG A 1 141 ? 32.224 6.951 -25.598 1.00 73.06 141 ARG A N 1
ATOM 1142 C CA . ARG A 1 141 ? 32.954 8.231 -25.524 1.00 73.06 141 ARG A CA 1
ATOM 1143 C C . ARG A 1 141 ? 34.356 8.090 -24.918 1.00 73.06 141 ARG A C 1
ATOM 1145 O O . ARG A 1 141 ? 35.299 8.690 -25.429 1.00 73.06 141 ARG A O 1
ATOM 1152 N N . LYS A 1 142 ? 34.518 7.274 -23.868 1.00 73.25 142 LYS A N 1
ATOM 1153 C CA . LYS A 1 142 ? 35.844 6.976 -23.295 1.00 73.25 142 LYS A CA 1
ATOM 1154 C C . LYS A 1 142 ? 36.761 6.255 -24.289 1.00 73.25 142 LYS A C 1
ATOM 1156 O O . LYS A 1 142 ? 37.925 6.620 -24.380 1.00 73.25 142 LYS A O 1
ATOM 1161 N N . ARG A 1 143 ? 36.250 5.275 -25.046 1.00 71.12 143 ARG A N 1
ATOM 1162 C CA . ARG A 1 143 ? 37.031 4.527 -26.053 1.00 71.12 143 ARG A CA 1
ATOM 1163 C C . ARG A 1 143 ? 37.445 5.380 -27.254 1.00 71.12 143 ARG A C 1
ATOM 1165 O O . ARG A 1 143 ? 38.525 5.165 -27.794 1.00 71.12 143 ARG A O 1
ATOM 1172 N N . PHE A 1 144 ? 36.617 6.341 -27.667 1.00 58.38 144 PHE A N 1
ATOM 1173 C CA . PHE A 1 144 ? 36.983 7.285 -28.729 1.00 58.38 144 PHE A CA 1
ATOM 1174 C C . PHE A 1 144 ? 38.064 8.276 -28.268 1.00 58.38 144 PHE A C 1
ATOM 1176 O O . PHE A 1 144 ? 39.000 8.546 -29.014 1.00 58.38 144 PHE A O 1
ATOM 1183 N N . SER A 1 145 ? 38.000 8.744 -27.016 1.00 57.91 145 SER A N 1
ATOM 1184 C CA . SER A 1 145 ? 38.997 9.658 -26.436 1.00 57.91 145 SER A CA 1
ATOM 1185 C C . SER A 1 145 ? 40.367 9.018 -26.191 1.00 57.91 145 SER A C 1
ATOM 1187 O O . SER A 1 145 ? 41.370 9.723 -26.231 1.00 57.91 145 SER A O 1
ATOM 1189 N N . SER A 1 146 ? 40.445 7.713 -25.924 1.00 58.75 146 SER A N 1
ATOM 1190 C CA . SER A 1 146 ? 41.726 7.022 -25.718 1.00 58.75 146 SER A CA 1
ATOM 1191 C C . SER A 1 146 ? 42.420 6.608 -27.021 1.00 58.75 146 SER A C 1
ATOM 1193 O O . SER A 1 146 ? 43.601 6.275 -26.992 1.00 58.75 146 SER A O 1
ATOM 1195 N N . LYS A 1 147 ? 41.728 6.665 -28.169 1.00 56.66 147 LYS A N 1
ATOM 1196 C CA . LYS A 1 147 ? 42.296 6.374 -29.498 1.00 56.66 147 LYS A CA 1
ATOM 1197 C C . LYS A 1 147 ? 42.835 7.606 -30.234 1.00 56.66 147 LYS A C 1
ATOM 1199 O O . LYS A 1 147 ? 43.604 7.441 -31.174 1.00 56.66 147 LYS A O 1
ATOM 1204 N N . SER A 1 148 ? 42.481 8.824 -29.816 1.00 50.06 148 SER A N 1
ATOM 1205 C CA . SER A 1 148 ? 42.921 10.056 -30.492 1.00 50.06 148 SER A CA 1
ATOM 1206 C C . SER A 1 148 ? 44.324 10.536 -30.097 1.00 50.06 148 SER A C 1
ATOM 1208 O O . SER A 1 148 ? 44.832 11.461 -30.717 1.00 50.06 148 SER A O 1
ATOM 1210 N N . PHE A 1 149 ? 44.978 9.920 -29.103 1.00 49.22 149 PHE A N 1
ATOM 1211 C CA . PHE A 1 149 ? 46.313 10.334 -28.634 1.00 49.22 149 PHE A CA 1
ATOM 1212 C C . PHE A 1 149 ? 47.466 9.445 -29.121 1.00 49.22 149 PHE A C 1
ATOM 1214 O O . PHE A 1 149 ? 48.567 9.512 -28.582 1.00 49.22 149 PHE A O 1
ATOM 1221 N N . GLN A 1 150 ? 47.246 8.624 -30.152 1.00 54.75 150 GLN A N 1
ATOM 1222 C CA . GLN A 1 150 ? 48.281 7.740 -30.702 1.00 54.75 150 GLN A CA 1
ATOM 1223 C C . GLN A 1 150 ? 48.616 7.990 -32.183 1.00 54.75 150 GLN A C 1
ATOM 1225 O O . GLN A 1 150 ? 49.187 7.114 -32.829 1.00 54.75 150 GLN A O 1
ATOM 1230 N N . SER A 1 151 ? 48.337 9.181 -32.732 1.00 49.19 151 SER A N 1
ATOM 1231 C CA . SER A 1 151 ? 48.871 9.573 -34.046 1.00 49.19 151 SER A CA 1
ATOM 1232 C C . SER A 1 151 ? 50.106 10.472 -33.911 1.00 49.19 151 SER A C 1
ATOM 1234 O O . SER A 1 151 ? 50.011 11.663 -33.627 1.00 49.19 151 SER A O 1
ATOM 1236 N N . THR A 1 152 ? 51.264 9.854 -34.155 1.00 52.25 152 THR A N 1
ATOM 1237 C CA . THR A 1 152 ? 52.487 10.451 -34.721 1.00 52.25 152 THR A CA 1
ATOM 1238 C C . THR A 1 152 ? 53.070 11.684 -34.024 1.00 52.25 152 THR A C 1
ATOM 1240 O O . THR A 1 152 ? 52.968 12.798 -34.529 1.00 52.25 152 THR A O 1
ATOM 1243 N N . SER A 1 153 ? 53.842 11.470 -32.954 1.00 45.59 153 SER A N 1
ATOM 1244 C CA . SER A 1 153 ? 54.902 12.419 -32.587 1.00 45.59 153 SER A CA 1
ATOM 1245 C C . SER A 1 153 ? 56.169 12.053 -33.366 1.00 45.59 153 SER A C 1
ATOM 1247 O O . SER A 1 153 ? 56.974 11.217 -32.947 1.00 45.59 153 SER A O 1
ATOM 1249 N N . LYS A 1 154 ? 56.292 12.591 -34.586 1.00 44.66 154 LYS A N 1
ATOM 1250 C CA . LYS A 1 154 ? 57.484 12.434 -35.424 1.00 44.66 154 LYS A CA 1
ATOM 1251 C C . LYS A 1 154 ? 58.518 13.466 -34.974 1.00 44.66 154 LYS A C 1
ATOM 1253 O O . LYS A 1 154 ? 58.346 14.660 -35.174 1.00 44.66 154 LYS A O 1
ATOM 1258 N N . LYS A 1 155 ? 59.566 12.944 -34.332 1.00 48.06 155 LYS A N 1
ATOM 1259 C CA . LYS A 1 155 ? 60.914 13.500 -34.137 1.00 48.06 155 LYS A CA 1
ATOM 1260 C C . LYS A 1 155 ? 61.204 14.708 -35.049 1.00 48.06 155 LYS A C 1
ATOM 1262 O O . LYS A 1 155 ? 61.348 14.529 -36.256 1.00 48.06 155 LYS A O 1
ATOM 1267 N N . PHE A 1 156 ? 61.405 15.886 -34.464 1.00 31.61 156 PHE A N 1
ATOM 1268 C CA . PHE A 1 156 ? 62.275 16.895 -35.061 1.00 31.61 156 PHE A CA 1
ATOM 1269 C C . PHE A 1 156 ? 63.324 17.280 -34.022 1.00 31.61 156 PHE A C 1
ATOM 1271 O O . PHE A 1 156 ? 63.015 17.745 -32.928 1.00 31.61 156 PHE A O 1
ATOM 1278 N N . ARG A 1 157 ? 64.563 16.924 -34.346 1.00 49.84 157 ARG A N 1
ATOM 1279 C CA . ARG A 1 157 ? 65.780 17.214 -33.601 1.00 49.84 157 ARG A CA 1
ATOM 1280 C C . ARG A 1 157 ? 66.343 18.464 -34.261 1.00 49.84 157 ARG A C 1
ATOM 1282 O O . ARG A 1 157 ? 66.610 18.397 -35.455 1.00 49.84 157 ARG A O 1
ATOM 1289 N N . ASP A 1 158 ? 66.515 19.547 -33.517 1.00 33.16 158 ASP A N 1
ATOM 1290 C CA . ASP A 1 158 ? 67.438 20.594 -33.937 1.00 33.16 158 ASP A CA 1
ATOM 1291 C C . ASP A 1 158 ? 68.201 21.162 -32.740 1.00 33.16 158 ASP A C 1
ATOM 1293 O O . ASP A 1 158 ? 67.747 21.126 -31.595 1.00 33.16 158 ASP A O 1
ATOM 1297 N N . GLU A 1 159 ? 69.432 21.546 -33.027 1.00 36.47 159 GLU A N 1
ATOM 1298 C CA . GLU A 1 159 ? 70.596 21.420 -32.171 1.00 36.47 159 GLU A CA 1
ATOM 1299 C C . GLU A 1 159 ? 71.350 22.748 -32.145 1.00 36.47 159 GLU A C 1
ATOM 1301 O O . GLU A 1 159 ? 72.149 23.012 -33.035 1.00 36.47 159 GLU A O 1
ATOM 1306 N N . HIS A 1 160 ? 71.172 23.576 -31.109 1.00 40.75 160 HIS A N 1
ATOM 1307 C CA . HIS A 1 160 ? 72.223 24.520 -30.715 1.00 40.75 160 HIS A CA 1
ATOM 1308 C C . HIS A 1 160 ? 71.989 25.146 -29.342 1.00 40.75 160 HIS A C 1
ATOM 1310 O O . HIS A 1 160 ? 71.083 25.953 -29.175 1.00 40.75 160 HIS A O 1
ATOM 1316 N N . SER A 1 161 ? 72.845 24.806 -28.376 1.00 38.66 161 SER A N 1
ATOM 1317 C CA . SER A 1 161 ? 73.347 25.710 -27.325 1.00 38.66 161 SER A CA 1
ATOM 1318 C C . SER A 1 161 ? 74.392 24.957 -26.503 1.00 38.66 161 SER A C 1
ATOM 1320 O O . SER A 1 161 ? 74.110 24.363 -25.465 1.00 38.66 161 SER A O 1
ATOM 1322 N N . ARG A 1 162 ? 75.626 24.933 -27.016 1.00 41.38 162 ARG A N 1
ATOM 1323 C CA . ARG A 1 162 ? 76.810 24.568 -26.236 1.00 41.38 162 ARG A CA 1
ATOM 1324 C C . ARG A 1 162 ? 77.241 25.786 -25.422 1.00 41.38 162 ARG A C 1
ATOM 1326 O O . ARG A 1 162 ? 77.579 26.805 -26.005 1.00 41.38 162 ARG A O 1
ATOM 1333 N N . SER A 1 163 ? 77.367 25.632 -24.110 1.00 32.88 163 SER A N 1
ATOM 1334 C CA . SER A 1 163 ? 78.471 26.258 -23.382 1.00 32.88 163 SER A CA 1
ATOM 1335 C C . SER A 1 163 ? 78.860 25.370 -22.205 1.00 32.88 163 SER A C 1
ATOM 1337 O O . SER A 1 163 ? 78.069 25.128 -21.296 1.00 32.88 163 SER A O 1
ATOM 1339 N N . ARG A 1 164 ? 80.072 24.814 -22.292 1.00 38.28 164 ARG A N 1
ATOM 1340 C CA . ARG A 1 164 ? 80.763 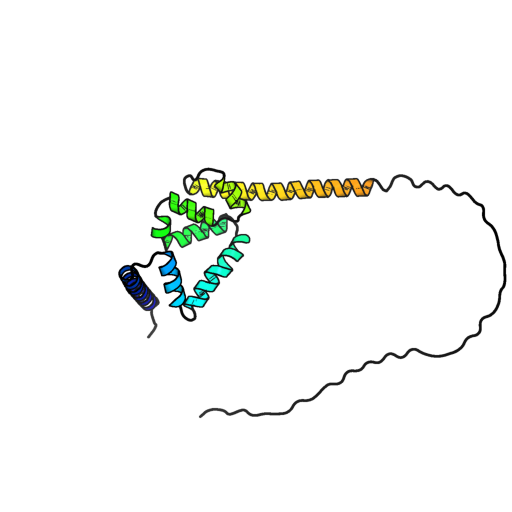24.111 -21.210 1.00 38.28 164 ARG A CA 1
ATOM 1341 C C . ARG A 1 164 ? 81.533 25.146 -20.407 1.00 38.28 164 ARG A C 1
ATOM 1343 O O . ARG A 1 164 ? 82.263 25.926 -21.011 1.00 38.28 164 ARG A O 1
ATOM 1350 N N . ILE A 1 165 ? 81.525 25.022 -19.084 1.00 32.97 165 ILE A N 1
ATOM 1351 C CA . ILE A 1 165 ? 82.677 25.405 -18.266 1.00 32.97 165 ILE A CA 1
ATOM 1352 C C . ILE A 1 165 ? 82.882 24.296 -17.227 1.00 32.97 165 ILE A C 1
ATOM 1354 O O . ILE A 1 165 ? 81.957 23.911 -16.517 1.00 32.97 165 ILE A O 1
ATOM 1358 N N . ASN A 1 166 ? 84.084 23.723 -17.237 1.00 39.03 166 ASN A N 1
ATOM 1359 C CA . ASN A 1 166 ? 84.554 22.673 -16.335 1.00 39.03 166 ASN A CA 1
ATOM 1360 C C . ASN A 1 166 ? 84.898 23.253 -14.955 1.00 39.03 166 ASN A C 1
ATOM 1362 O O . ASN A 1 166 ? 85.450 24.345 -14.897 1.00 39.03 166 ASN A O 1
ATOM 1366 N N . MET A 1 167 ? 84.758 22.456 -13.893 1.00 33.25 167 MET A N 1
ATOM 1367 C CA . MET A 1 167 ? 85.804 22.277 -12.872 1.00 33.25 167 MET A CA 1
ATOM 1368 C C . MET A 1 167 ? 85.502 21.018 -12.053 1.00 33.25 167 MET A C 1
ATOM 1370 O O . MET A 1 167 ? 84.385 20.818 -11.584 1.00 33.25 167 MET A O 1
ATOM 1374 N N . GLY A 1 168 ? 86.493 20.132 -11.967 1.00 34.03 168 GLY A N 1
ATOM 1375 C CA . GLY A 1 168 ? 86.413 18.863 -11.258 1.00 34.03 168 GLY A CA 1
ATOM 1376 C C . GLY A 1 168 ? 87.006 18.911 -9.851 1.00 34.03 168 GLY A C 1
ATOM 1377 O O . GLY A 1 168 ? 87.629 19.892 -9.457 1.00 34.03 168 GLY A O 1
ATOM 1378 N N . HIS A 1 169 ? 86.867 17.754 -9.194 1.00 37.56 169 HIS A N 1
ATOM 1379 C CA . HIS A 1 169 ? 87.444 17.334 -7.908 1.00 37.56 169 HIS A CA 1
ATOM 1380 C C . HIS A 1 169 ? 86.751 17.954 -6.680 1.00 37.56 169 HIS A C 1
ATOM 1382 O O . HIS A 1 169 ? 86.416 19.124 -6.665 1.00 37.56 169 HIS A O 1
ATOM 1388 N N . SER A 1 170 ? 86.409 17.226 -5.618 1.00 35.16 170 SER A N 1
ATOM 1389 C CA . SER A 1 170 ? 86.990 16.008 -5.040 1.00 35.16 170 SER A CA 1
ATOM 1390 C C . SER A 1 170 ? 86.009 15.429 -4.009 1.00 35.16 170 SER A C 1
ATOM 1392 O O . SER A 1 170 ? 85.276 16.169 -3.363 1.00 35.16 170 SER A O 1
ATOM 1394 N N . ASN A 1 171 ? 86.022 14.110 -3.824 1.00 44.09 171 ASN A N 1
ATOM 1395 C CA . ASN A 1 171 ? 85.320 13.426 -2.735 1.00 44.09 171 ASN A CA 1
ATOM 1396 C C . ASN A 1 171 ? 86.276 13.274 -1.534 1.00 44.09 171 ASN A C 1
ATOM 1398 O O . ASN A 1 171 ? 87.439 12.932 -1.760 1.00 44.09 171 ASN A O 1
ATOM 1402 N N . PRO A 1 172 ? 85.813 13.446 -0.280 1.00 43.09 172 PRO A N 1
ATOM 1403 C CA . PRO A 1 172 ? 86.148 12.435 0.725 1.00 43.09 172 PRO A CA 1
ATOM 1404 C C . PRO A 1 172 ? 85.023 12.157 1.747 1.00 43.09 172 PRO A C 1
ATOM 1406 O O . PRO A 1 172 ? 84.674 12.970 2.594 1.00 43.09 172 PRO A O 1
ATOM 1409 N N . ARG A 1 173 ? 84.518 10.922 1.685 1.00 43.53 173 ARG A N 1
ATOM 1410 C CA . ARG A 1 173 ? 84.207 9.974 2.778 1.00 43.53 173 ARG A CA 1
ATOM 1411 C C . ARG A 1 173 ? 84.346 10.490 4.235 1.00 43.53 173 ARG A C 1
ATOM 1413 O O . ARG A 1 173 ? 85.472 10.660 4.691 1.00 43.53 173 ARG A O 1
ATOM 1420 N N . ASN A 1 174 ? 83.255 10.490 5.026 1.00 34.56 174 ASN A N 1
ATOM 1421 C CA . ASN A 1 174 ? 83.184 9.746 6.306 1.00 34.56 174 ASN A CA 1
ATOM 1422 C C . ASN A 1 174 ? 81.830 9.795 7.062 1.00 34.56 174 ASN A C 1
ATOM 1424 O O . ASN A 1 174 ? 81.276 10.856 7.307 1.00 34.56 174 ASN A O 1
ATOM 1428 N N . ARG A 1 175 ? 81.469 8.604 7.571 1.00 38.31 175 ARG A N 1
ATOM 1429 C CA . ARG A 1 175 ? 80.847 8.267 8.875 1.00 38.31 175 ARG A CA 1
ATOM 1430 C C . ARG A 1 175 ? 79.337 8.456 9.153 1.00 38.31 175 ARG A C 1
ATOM 1432 O O . ARG A 1 175 ? 78.849 9.548 9.384 1.00 38.31 175 ARG A O 1
ATOM 1439 N N . ALA A 1 176 ? 78.735 7.277 9.389 1.00 33.03 176 ALA A N 1
ATOM 1440 C CA . ALA A 1 176 ? 77.948 6.871 10.572 1.00 33.03 176 ALA A CA 1
ATOM 1441 C C . ALA A 1 176 ? 76.411 6.717 10.448 1.00 33.03 176 ALA A C 1
ATOM 1443 O O . ALA A 1 176 ? 75.647 7.633 10.703 1.00 33.03 176 ALA A O 1
ATOM 1444 N N . ARG A 1 177 ? 76.035 5.459 10.152 1.00 40.69 177 ARG A N 1
ATOM 1445 C CA . ARG A 1 177 ? 75.012 4.561 10.751 1.00 40.69 177 ARG A CA 1
ATOM 1446 C C . ARG A 1 177 ? 73.553 5.044 10.983 1.00 40.69 177 ARG A C 1
ATOM 1448 O O . ARG A 1 177 ? 73.339 6.034 11.668 1.00 40.69 177 ARG A O 1
ATOM 1455 N N . PRO A 1 178 ? 72.543 4.242 10.572 1.00 44.88 178 PRO A N 1
ATOM 1456 C CA . PRO A 1 178 ? 71.129 4.472 10.880 1.00 44.88 178 PRO A CA 1
ATOM 1457 C C . PRO A 1 178 ? 70.711 3.824 12.213 1.00 44.88 178 PRO A C 1
ATOM 1459 O O . PRO A 1 178 ? 71.182 2.736 12.554 1.00 44.88 178 PRO A O 1
ATOM 1462 N N . GLN A 1 179 ? 69.789 4.457 12.946 1.00 38.25 179 GLN A N 1
ATOM 1463 C CA . GLN A 1 179 ? 69.110 3.848 14.093 1.00 38.25 179 GLN A CA 1
ATOM 1464 C C . GLN A 1 179 ? 67.588 3.919 13.940 1.00 38.25 179 GLN A C 1
ATOM 1466 O O . GLN A 1 179 ? 66.966 4.969 14.049 1.00 38.25 179 GLN A O 1
ATOM 1471 N N . SER A 1 180 ? 67.010 2.745 13.707 1.00 39.12 180 SER A N 1
ATOM 1472 C CA . SER A 1 180 ? 65.676 2.346 14.145 1.00 39.12 180 SER A CA 1
ATOM 1473 C C . SER A 1 180 ? 65.638 2.228 15.672 1.00 39.12 180 SER A C 1
ATOM 1475 O O . SER A 1 180 ? 66.600 1.698 16.222 1.00 39.12 180 SER A O 1
ATOM 1477 N N . ILE A 1 181 ? 64.534 2.625 16.314 1.00 35.44 181 ILE A N 1
ATOM 1478 C CA . ILE A 1 181 ? 63.827 1.933 17.418 1.00 35.44 181 ILE A CA 1
ATOM 1479 C C . ILE A 1 181 ? 62.677 2.850 17.877 1.00 35.44 181 ILE A C 1
ATOM 1481 O O . ILE A 1 181 ? 62.913 3.955 18.354 1.00 35.44 181 ILE A O 1
ATOM 1485 N N . SER A 1 182 ? 61.442 2.354 17.838 1.00 35.25 182 SER A N 1
ATOM 1486 C CA . SER A 1 182 ? 60.450 2.684 18.864 1.00 35.25 182 SER A CA 1
ATOM 1487 C C . SER A 1 182 ? 59.815 1.376 19.337 1.00 35.25 182 SER A C 1
ATOM 1489 O O . SER A 1 182 ? 59.199 0.634 18.575 1.00 35.25 182 SER A O 1
ATOM 1491 N N . LYS A 1 183 ? 60.084 1.039 20.601 1.00 37.62 183 LYS A N 1
ATOM 1492 C CA . LYS A 1 183 ? 59.496 -0.082 21.340 1.00 37.62 183 LYS A CA 1
ATOM 1493 C C . LYS A 1 183 ? 58.340 0.455 22.187 1.00 37.62 183 LYS A C 1
ATOM 1495 O O . LYS A 1 183 ? 58.491 1.494 22.822 1.00 37.62 183 LYS A O 1
ATOM 1500 N N . ALA A 1 184 ? 57.235 -0.286 22.229 1.00 42.62 184 ALA A N 1
ATOM 1501 C CA . ALA A 1 184 ? 56.220 -0.195 23.281 1.00 42.62 184 ALA A CA 1
ATOM 1502 C C . ALA A 1 184 ? 56.771 -0.724 24.622 1.00 42.62 184 ALA A C 1
ATOM 1504 O O . ALA A 1 184 ? 57.745 -1.488 24.619 1.00 42.62 184 ALA A O 1
ATOM 1505 N N . PRO A 1 185 ? 56.132 -0.381 25.756 1.00 48.72 185 PRO A N 1
ATOM 1506 C CA . PRO A 1 185 ? 55.654 -1.464 26.621 1.00 48.72 185 PRO A CA 1
ATOM 1507 C C . PRO A 1 185 ? 54.319 -1.206 27.352 1.00 48.72 185 PRO A C 1
ATOM 1509 O O . PRO A 1 185 ? 53.813 -0.092 27.441 1.00 48.72 185 PRO A O 1
ATOM 1512 N N . ALA A 1 186 ? 53.786 -2.325 27.848 1.00 37.31 186 ALA A N 1
ATOM 1513 C CA . ALA A 1 186 ? 52.481 -2.590 28.446 1.00 37.31 186 ALA A CA 1
ATOM 1514 C C . ALA A 1 186 ? 52.297 -2.103 29.902 1.00 37.31 186 ALA A C 1
ATOM 1516 O O . ALA A 1 186 ? 53.258 -1.779 30.596 1.00 37.31 186 ALA A O 1
ATOM 1517 N N . THR A 1 187 ? 51.056 -2.139 30.403 1.00 37.78 187 THR A N 1
ATOM 1518 C CA . THR A 1 187 ? 50.724 -2.009 31.837 1.00 37.78 187 THR A CA 1
ATOM 1519 C C . THR A 1 187 ? 49.683 -3.059 32.257 1.00 37.78 187 THR A C 1
ATOM 1521 O O . THR A 1 187 ? 48.859 -3.490 31.455 1.00 37.78 187 THR A O 1
ATOM 1524 N N . SER A 1 188 ? 49.829 -3.511 33.505 1.00 32.44 188 SER A N 1
ATOM 1525 C CA . SER A 1 188 ? 49.468 -4.807 34.100 1.00 32.44 188 SER A CA 1
ATOM 1526 C C . SER A 1 188 ? 48.108 -4.854 34.826 1.00 32.44 188 SER A C 1
ATOM 1528 O O . SER A 1 188 ? 47.551 -3.828 35.201 1.00 32.44 188 SER A O 1
ATOM 1530 N N . ILE A 1 189 ? 47.638 -6.087 35.062 1.00 39.44 189 ILE A N 1
ATOM 1531 C CA . ILE A 1 189 ? 46.412 -6.554 35.747 1.00 39.44 189 ILE A CA 1
ATOM 1532 C C . ILE A 1 189 ? 46.537 -6.553 37.289 1.00 39.44 189 ILE A C 1
ATOM 1534 O O . ILE A 1 189 ? 47.610 -6.864 37.803 1.00 39.44 189 ILE A O 1
ATOM 1538 N N . ALA A 1 190 ? 45.411 -6.338 37.998 1.00 33.84 190 ALA A N 1
ATOM 1539 C CA . ALA A 1 190 ? 45.000 -6.917 39.305 1.00 33.84 190 ALA A CA 1
ATOM 1540 C C . ALA A 1 190 ? 43.524 -6.505 39.595 1.00 33.84 190 ALA A C 1
ATOM 1542 O O . ALA A 1 190 ? 43.148 -5.419 39.176 1.00 33.84 190 ALA A O 1
ATOM 1543 N N . ARG A 1 191 ? 42.610 -7.198 40.306 1.00 37.31 191 ARG A N 1
ATOM 1544 C CA . ARG A 1 191 ? 42.472 -8.545 40.904 1.00 37.31 191 ARG A CA 1
ATOM 1545 C C . ARG A 1 191 ? 40.999 -8.719 41.393 1.00 37.31 191 ARG A C 1
ATOM 1547 O O . ARG A 1 191 ? 40.444 -7.783 41.943 1.00 37.31 191 ARG A O 1
ATOM 1554 N N . VAL A 1 192 ? 40.442 -9.923 41.183 1.00 38.06 192 VAL A N 1
ATOM 1555 C CA . VAL A 1 192 ? 39.393 -10.733 41.882 1.00 38.06 192 VAL A CA 1
ATOM 1556 C C . VAL A 1 192 ? 38.320 -10.094 42.795 1.00 38.06 192 VAL A C 1
ATOM 1558 O O . VAL A 1 192 ? 38.645 -9.451 43.787 1.00 38.06 192 VAL A O 1
ATOM 1561 N N . GLY A 1 193 ? 37.064 -10.530 42.584 1.00 34.69 193 GLY A N 1
ATOM 1562 C CA . GLY A 1 193 ? 36.024 -10.677 43.618 1.00 34.69 193 GLY A CA 1
ATOM 1563 C C . GLY A 1 193 ? 34.688 -11.226 43.077 1.00 34.69 193 GLY A C 1
ATOM 1564 O O . GLY A 1 193 ? 33.872 -10.448 42.602 1.00 34.69 193 GLY A O 1
ATOM 1565 N N . ASN A 1 194 ? 34.470 -12.548 43.152 1.00 38.69 194 ASN A N 1
ATOM 1566 C CA . ASN A 1 194 ? 33.180 -13.227 42.916 1.00 38.69 194 ASN A CA 1
ATOM 1567 C C . ASN A 1 194 ? 32.454 -13.437 44.259 1.00 38.69 194 ASN A C 1
ATOM 1569 O O . ASN A 1 194 ? 33.106 -13.801 45.237 1.00 38.69 194 ASN A O 1
ATOM 1573 N N . VAL A 1 195 ? 31.122 -13.321 44.279 1.00 42.59 195 VAL A N 1
ATOM 1574 C CA . VAL A 1 195 ? 30.248 -13.873 45.331 1.00 42.59 195 VAL A CA 1
ATOM 1575 C C . VAL A 1 195 ? 29.184 -14.736 44.656 1.00 42.59 195 VAL A C 1
ATOM 1577 O O . VAL A 1 195 ? 28.568 -14.318 43.678 1.00 42.59 195 VAL A O 1
ATOM 1580 N N . GLN A 1 196 ? 29.036 -15.955 45.169 1.00 47.44 196 GLN A N 1
ATOM 1581 C CA . GLN A 1 196 ? 28.094 -16.986 44.751 1.00 47.44 196 GLN A CA 1
ATOM 1582 C C . GLN A 1 196 ? 26.970 -17.103 45.792 1.00 47.44 196 GLN A C 1
ATOM 1584 O O . GLN A 1 196 ? 27.170 -16.786 46.962 1.00 47.44 196 GLN A O 1
ATOM 1589 N N . SER A 1 197 ? 25.806 -17.529 45.311 1.00 39.94 197 SER A N 1
ATOM 1590 C CA . SER A 1 197 ? 24.546 -17.771 46.013 1.00 39.94 197 SER A CA 1
ATOM 1591 C C . SER A 1 197 ? 24.600 -18.874 47.076 1.00 39.94 197 SER A C 1
ATOM 1593 O O . SER A 1 197 ? 25.248 -19.893 46.846 1.00 39.94 197 SER A O 1
ATOM 1595 N N . GLU A 1 198 ? 23.805 -18.696 48.134 1.00 52.16 198 GLU A N 1
ATOM 1596 C CA . GLU A 1 198 ? 22.814 -19.648 48.674 1.00 52.16 198 GLU A CA 1
ATOM 1597 C C . GLU A 1 198 ? 21.638 -18.853 49.261 1.00 52.16 198 GLU A C 1
ATOM 1599 O O . GLU A 1 198 ? 21.898 -17.763 49.825 1.00 52.16 198 GLU A O 1
#

Secondary structure (DSSP, 8-state):
----HHHHHHHHHHHHHHHHHHHHHTT--HHHHHHHHHHH--HHHHHHHHHHHHHHHHHHTTS-HHHHHHHHHHHHTT-GGGG-SHHHHHHHHHTTS-HHHHHHHHTSPP--HHHHHHHHHHHHHHHHHHHHHHHHHHHHHHHHHHHTT-S-----------------------------------------------

Sequence (198 aa):
MEATSEDDAEKAEFWLENTIQVFDEMSLNPEECIKCVVSLLRNASYQWYKTLIFVVPKERGRMSVTEYEREFVRLSQYAQECVSTEAIMCKRFEDGLNEDIHLLVGILERKEFVVLVGRAYKAKALGKDKRKAKSEVRNARKRFSSKSFQSTSKKFRDEHSRSRINMGHSNPRNRARPQSISKAPATSIARVGNVQSE

pLDDT: mean 71.84, std 21.06, range [31.61, 93.81]

Radius of gyration: 36.64 Å; chains: 1; bounding box: 103×49×84 Å